Protein AF-A0A4P8TJF7-F1 (afdb_monomer)

Secondary structure (DSSP, 8-state):
----TT--STTS-GGGEE---EEEEEEETTEEEEEEE--GGGS-HHHHTTS-SSEE----HHHHHHHHT-SSPEEEEPTTHHHHHHHHHHHH--TTEEEEEEEEEE-HHHHHHHHHHHHHHHHHHHHHHHHHS-TT-SS--HHHHHHHHHHHHH----------------------PPPP----TTTTTT-S--S--SSSSSHHHHHHHHTT-

Sequence (213 aa):
MKGFSGVEAEELPPYRRIMAPMLMDAVTGPTMVERQPLPYSMLPDFVREEMPEELPIRVGVGELEAWAKSEKPISIAVPGAEIIGHHFDRESGNPFQKIQRIYWSVSPAVIIGILDQVKTALAELIGELIAGTPSSQDTPTADQAAQAVNVAISGSKGARVTVTTQQSGESSSLATQPEDTEPTWWTRGRKIGAAVVGLSTIIGAIAAVVVLL

Mean predicted aligned error: 14.2 Å

pLDDT: mean 73.48, std 23.61, range [26.92, 96.75]

Radius of gyration: 23.01 Å; Cα contacts (8 Å, |Δi|>4): 213; chains: 1; bounding box: 62×47×64 Å

Solvent-accessible surface area (backbone atoms only — not comparable to full-atom values): 13195 Å² total; per-residue (Å²): 104,82,47,52,78,92,58,62,73,87,77,44,42,68,76,34,48,39,87,51,58,37,29,32,28,33,36,48,69,96,43,78,48,69,74,39,80,48,57,75,87,75,49,57,67,84,50,59,77,74,50,70,83,50,49,70,60,39,70,24,54,67,56,42,57,54,47,37,68,38,94,55,63,47,76,43,76,43,86,63,31,67,62,55,27,53,49,52,31,62,72,65,74,39,92,51,42,39,56,75,46,39,26,32,46,37,50,25,67,58,42,45,51,36,52,51,51,53,52,49,25,50,52,48,24,51,50,40,40,57,74,66,33,55,97,92,48,97,65,69,51,72,67,48,50,54,51,20,50,47,39,32,50,72,45,75,85,62,89,65,79,78,75,88,70,93,78,90,81,85,91,83,87,83,89,81,82,88,81,90,81,79,91,55,79,83,48,75,86,62,81,80,75,95,67,97,82,83,91,81,76,63,72,76,59,51,64,60,56,70,76,73,114

Foldseek 3Di:
DFFQPQPDQVQAFPLQWAQFWKFWWKFAAPDTDGRHTDDLVNFDPVCNVPPDNTDGHGGDLVVLVVLLPDPFWDWAADVCQVVRQVVCCVVVVGVRMGTDGITTTHDSVSSVVSNVLLVVLVVQLVVQLVVQADPVHLGDDPVSNVVSNCCSRHPCPDPPPPPDDDDDDDDDDDDDDDDDDDDDPVCPVNPDDPDDDDPPPPVVVVVVVSVVD

Structure (mmCIF, N/CA/C/O backbone):
data_AF-A0A4P8TJF7-F1
#
_entry.id   AF-A0A4P8TJF7-F1
#
loop_
_atom_site.group_PDB
_atom_site.id
_atom_site.type_symbol
_atom_site.label_atom_id
_atom_site.label_alt_id
_atom_site.label_comp_id
_atom_site.label_asym_id
_atom_site.label_entity_id
_atom_site.label_seq_id
_atom_site.pdbx_PDB_ins_code
_atom_site.Cartn_x
_atom_site.Cartn_y
_atom_site.Cartn_z
_atom_site.occupancy
_atom_site.B_iso_or_equiv
_atom_site.auth_seq_id
_atom_site.auth_comp_id
_atom_site.auth_asym_id
_atom_site.auth_atom_id
_atom_site.pdbx_PDB_model_num
ATOM 1 N N . MET A 1 1 ? 0.122 -1.883 17.646 1.00 62.84 1 MET A N 1
ATOM 2 C CA . MET A 1 1 ? -0.598 -3.114 17.235 1.00 62.84 1 MET A CA 1
ATOM 3 C C . MET A 1 1 ? 0.281 -3.955 16.319 1.00 62.84 1 MET A C 1
ATOM 5 O O . MET A 1 1 ? 0.961 -3.379 15.472 1.00 62.84 1 MET A O 1
ATOM 9 N N . LYS A 1 2 ? 0.282 -5.284 16.507 1.00 74.50 2 LYS A N 1
ATOM 10 C CA . LYS A 1 2 ? 1.005 -6.236 15.642 1.00 74.50 2 LYS A CA 1
ATOM 11 C C . LYS A 1 2 ? 0.406 -6.248 14.223 1.00 74.50 2 LYS A C 1
ATOM 13 O O . LYS A 1 2 ? -0.734 -5.831 14.038 1.00 74.50 2 LYS A O 1
ATOM 18 N N . GLY A 1 3 ? 1.203 -6.657 13.236 1.00 78.81 3 GLY A N 1
ATOM 19 C CA . GLY A 1 3 ? 0.748 -6.868 11.856 1.00 78.81 3 GLY A CA 1
ATOM 20 C C . GLY A 1 3 ? 0.020 -8.206 11.661 1.00 78.81 3 GLY A C 1
ATOM 21 O O . GLY A 1 3 ? -0.156 -8.965 12.609 1.00 78.81 3 GLY A O 1
ATOM 22 N N . PHE A 1 4 ? -0.350 -8.500 10.415 1.00 83.12 4 PHE A N 1
ATOM 23 C CA . PHE A 1 4 ? -1.032 -9.723 9.964 1.00 83.12 4 PHE A CA 1
ATOM 24 C C . PHE A 1 4 ? -0.060 -10.711 9.293 1.00 83.12 4 PHE A C 1
ATOM 26 O O . PHE A 1 4 ? -0.334 -11.276 8.230 1.00 83.12 4 PHE A O 1
ATOM 33 N N . SER A 1 5 ? 1.129 -10.878 9.874 1.00 80.12 5 SER A N 1
ATOM 34 C CA . SER A 1 5 ? 2.120 -11.845 9.392 1.00 80.12 5 SER A CA 1
ATOM 35 C C . SER A 1 5 ? 1.578 -13.273 9.510 1.00 80.12 5 SER A C 1
ATOM 37 O O . SER A 1 5 ? 1.145 -13.661 10.591 1.00 80.12 5 SER A O 1
ATOM 39 N N . GLY A 1 6 ? 1.635 -14.051 8.425 1.00 77.50 6 GLY A N 1
ATOM 40 C CA . GLY A 1 6 ? 1.203 -15.457 8.408 1.00 77.50 6 GLY A CA 1
ATOM 41 C C . GLY A 1 6 ? -0.297 -15.686 8.199 1.00 77.50 6 GLY A C 1
ATOM 42 O O . GLY A 1 6 ? -0.705 -16.831 8.071 1.00 77.50 6 GLY A O 1
ATOM 43 N N . VAL A 1 7 ? -1.100 -14.623 8.121 1.00 82.56 7 VAL A N 1
ATOM 44 C CA . VAL A 1 7 ? -2.516 -14.698 7.721 1.00 82.56 7 VAL A CA 1
ATOM 45 C C . VAL A 1 7 ? -2.588 -14.880 6.199 1.00 82.56 7 VAL A C 1
ATOM 47 O O . VAL A 1 7 ? -1.685 -14.428 5.486 1.00 82.56 7 VAL A O 1
ATOM 50 N N . GLU A 1 8 ? -3.627 -15.520 5.670 1.00 83.19 8 GLU A N 1
ATOM 51 C CA . GLU A 1 8 ? -3.862 -15.545 4.219 1.00 83.19 8 GLU A CA 1
ATOM 52 C C . GLU A 1 8 ? -4.374 -14.190 3.708 1.00 83.19 8 GLU A C 1
ATOM 54 O O . GLU A 1 8 ? -4.490 -13.245 4.485 1.00 83.19 8 GLU A O 1
ATOM 59 N N . ALA A 1 9 ? -4.478 -13.971 2.395 1.00 81.06 9 ALA A N 1
ATOM 60 C CA . ALA A 1 9 ? -4.891 -12.655 1.878 1.00 81.06 9 ALA A CA 1
ATOM 61 C C . ALA A 1 9 ? -6.403 -12.447 2.046 1.00 81.06 9 ALA A C 1
ATOM 63 O O . ALA A 1 9 ? -6.843 -11.362 2.412 1.00 81.06 9 ALA A O 1
ATOM 64 N N . GLU A 1 10 ? -7.171 -13.511 1.860 1.00 82.88 10 GLU A N 1
ATOM 65 C CA . GLU A 1 10 ? -8.632 -13.570 1.880 1.00 82.88 10 GLU A CA 1
ATOM 66 C C . GLU A 1 10 ? -9.191 -13.339 3.289 1.00 82.88 10 GLU A C 1
ATOM 68 O O . GLU A 1 10 ? -10.273 -12.780 3.454 1.00 82.88 10 GLU A O 1
ATOM 73 N N . GLU A 1 11 ? -8.420 -13.725 4.305 1.00 84.19 11 GLU A N 1
ATOM 74 C CA . GLU A 1 11 ? -8.735 -13.534 5.724 1.00 84.19 11 GLU A CA 1
ATOM 75 C C . GLU A 1 11 ? -8.377 -12.131 6.235 1.00 84.19 11 GLU A C 1
ATOM 77 O O . GLU A 1 11 ? -8.699 -11.775 7.371 1.00 84.19 11 GLU A O 1
ATOM 82 N N . LEU A 1 12 ? -7.694 -11.312 5.426 1.00 85.75 12 LEU A N 1
ATOM 83 C CA . LEU A 1 12 ? -7.395 -9.946 5.827 1.00 85.75 12 LEU A CA 1
ATOM 84 C C . LEU A 1 12 ? -8.676 -9.103 5.867 1.00 85.75 12 LEU A C 1
ATOM 86 O O . LEU A 1 12 ? -9.507 -9.195 4.953 1.00 85.75 12 LEU A O 1
ATOM 90 N N . PRO A 1 13 ? -8.795 -8.188 6.852 1.00 87.50 13 PRO A N 1
ATOM 91 C CA . PRO A 1 13 ? -9.853 -7.191 6.840 1.00 87.50 13 PRO A CA 1
ATOM 92 C C . PRO A 1 13 ? -9.887 -6.465 5.484 1.00 87.50 13 PRO A C 1
ATOM 94 O O . PRO A 1 13 ? -8.818 -6.174 4.940 1.00 87.50 13 PRO A O 1
ATOM 97 N N . PRO A 1 14 ? -11.065 -6.119 4.933 1.00 87.50 14 PRO A N 1
ATOM 98 C CA . PRO A 1 14 ? -11.158 -5.513 3.602 1.00 87.50 14 PRO A CA 1
ATOM 99 C C . PRO A 1 14 ? -10.284 -4.264 3.433 1.00 87.50 14 PRO A C 1
ATOM 101 O O . PRO A 1 14 ? -9.627 -4.104 2.414 1.00 87.50 14 PRO A O 1
ATOM 104 N N . TYR A 1 15 ? -10.174 -3.427 4.470 1.00 89.31 15 TYR A N 1
ATOM 105 C CA . TYR A 1 15 ? -9.321 -2.233 4.462 1.00 89.31 15 TYR A CA 1
ATOM 106 C C . TYR A 1 15 ? -7.807 -2.531 4.433 1.00 89.31 15 TYR A C 1
ATOM 108 O O . TYR A 1 15 ? -7.003 -1.609 4.347 1.00 89.31 15 TYR A O 1
ATOM 116 N N . ARG A 1 16 ? -7.384 -3.797 4.542 1.00 90.44 16 ARG A N 1
ATOM 117 C CA . ARG A 1 16 ? -5.987 -4.245 4.398 1.00 90.44 16 ARG A CA 1
ATOM 118 C C . ARG A 1 16 ? -5.669 -4.786 3.007 1.00 90.44 16 ARG A C 1
ATOM 120 O O . ARG A 1 16 ? -4.511 -5.121 2.767 1.00 90.44 16 ARG A O 1
ATOM 127 N N . ARG A 1 17 ? -6.644 -4.858 2.105 1.00 91.88 17 ARG A N 1
ATOM 128 C CA . ARG A 1 17 ? -6.443 -5.205 0.698 1.00 91.88 17 ARG A CA 1
ATOM 129 C C . ARG A 1 17 ? -6.693 -3.957 -0.134 1.00 91.88 17 ARG A C 1
ATOM 131 O O . ARG A 1 17 ? -7.779 -3.391 -0.086 1.00 91.88 17 ARG A O 1
ATOM 138 N N . ILE A 1 18 ? -5.664 -3.471 -0.819 1.00 92.19 18 ILE A N 1
ATOM 139 C CA . ILE A 1 18 ? -5.741 -2.196 -1.538 1.00 92.19 18 ILE A CA 1
ATOM 140 C C . ILE A 1 18 ? -5.460 -2.369 -3.022 1.00 92.19 18 ILE A C 1
ATOM 142 O O . ILE A 1 18 ? -4.655 -3.200 -3.429 1.00 92.19 18 ILE A O 1
ATOM 146 N N . MET A 1 19 ? -6.069 -1.509 -3.828 1.00 90.38 19 MET A N 1
ATOM 147 C CA . MET A 1 19 ? -5.687 -1.330 -5.223 1.00 90.38 19 MET A CA 1
ATOM 148 C C . MET A 1 19 ? -4.488 -0.383 -5.279 1.00 90.38 19 MET A C 1
ATOM 150 O O . MET A 1 19 ? -4.556 0.743 -4.780 1.00 90.38 19 MET A O 1
ATOM 154 N N . ALA A 1 20 ? -3.386 -0.828 -5.878 1.00 92.12 20 ALA A N 1
ATOM 155 C CA . ALA A 1 20 ? -2.196 -0.010 -6.078 1.00 92.12 20 ALA A CA 1
ATOM 156 C C . ALA A 1 20 ? -1.659 -0.209 -7.501 1.00 92.12 20 ALA A C 1
ATOM 158 O O . ALA A 1 20 ? -1.589 -1.349 -7.962 1.00 92.12 20 ALA A O 1
ATOM 159 N N . PRO A 1 21 ? -1.258 0.865 -8.206 1.00 93.38 21 PRO A N 1
ATOM 160 C CA . PRO A 1 21 ? -0.654 0.724 -9.521 1.00 93.38 21 PRO A CA 1
ATOM 161 C C . PRO A 1 21 ? 0.670 -0.032 -9.412 1.00 93.38 21 PRO A C 1
ATOM 163 O O . PRO A 1 21 ? 1.505 0.269 -8.553 1.00 93.38 21 PRO A O 1
ATOM 166 N N . MET A 1 22 ? 0.867 -0.988 -10.313 1.00 93.50 22 MET A N 1
ATOM 167 C CA . MET A 1 22 ? 2.154 -1.634 -10.510 1.00 93.50 22 MET A CA 1
ATOM 168 C C . MET A 1 22 ? 2.980 -0.819 -11.500 1.00 93.50 22 MET A C 1
ATOM 170 O O . MET A 1 22 ? 2.478 -0.380 -12.536 1.00 93.50 22 MET A O 1
ATOM 174 N N . LEU A 1 23 ? 4.240 -0.593 -11.150 1.00 95.00 23 LEU A N 1
ATOM 175 C CA . LEU A 1 23 ? 5.203 0.155 -11.936 1.00 95.00 23 LEU A CA 1
ATOM 176 C C . LEU A 1 23 ? 6.443 -0.696 -12.202 1.00 95.00 23 LEU A C 1
ATOM 178 O O . LEU A 1 23 ? 6.770 -1.610 -11.440 1.00 95.00 23 LEU A O 1
ATOM 182 N N . MET A 1 24 ? 7.142 -0.345 -13.273 1.00 94.38 24 MET A N 1
ATOM 183 C CA . MET A 1 24 ? 8.373 -0.978 -13.704 1.00 94.38 24 MET A CA 1
ATOM 184 C C . MET A 1 24 ? 9.445 0.072 -14.002 1.00 94.38 24 MET A C 1
ATOM 186 O O . MET A 1 24 ? 9.165 1.096 -14.631 1.00 94.38 24 MET A O 1
ATOM 190 N N . ASP A 1 25 ? 10.672 -0.211 -13.573 1.00 94.56 25 ASP A N 1
ATOM 191 C CA . ASP A 1 25 ? 11.863 0.554 -13.937 1.00 94.56 25 ASP A CA 1
ATOM 192 C C . ASP A 1 25 ? 12.768 -0.330 -14.805 1.00 94.56 25 ASP A C 1
ATOM 194 O O . ASP A 1 25 ? 12.976 -1.509 -14.498 1.00 94.56 25 ASP A O 1
ATOM 198 N N . ALA A 1 26 ? 13.318 0.230 -15.878 1.00 93.44 26 ALA A N 1
ATOM 199 C CA . ALA A 1 26 ? 14.133 -0.490 -16.845 1.00 93.44 26 ALA A CA 1
ATOM 200 C C . ALA A 1 26 ? 15.312 0.352 -17.334 1.00 93.44 26 ALA A C 1
ATOM 202 O O . ALA A 1 26 ? 15.183 1.542 -17.613 1.00 93.44 26 ALA A O 1
ATOM 203 N N . VAL A 1 27 ? 16.456 -0.295 -17.528 1.00 92.44 27 VAL A N 1
ATOM 204 C CA . VAL A 1 27 ? 17.575 0.274 -18.281 1.00 92.44 27 VAL A CA 1
ATOM 205 C C . VAL A 1 27 ? 17.447 -0.176 -19.726 1.00 92.44 27 VAL A C 1
ATOM 207 O O . VAL A 1 27 ? 17.228 -1.353 -19.980 1.00 92.44 27 VAL A O 1
ATOM 210 N N . THR A 1 28 ? 17.612 0.743 -20.672 1.00 88.62 28 THR A N 1
ATOM 211 C CA . THR A 1 28 ? 17.732 0.440 -22.101 1.00 88.62 28 THR A CA 1
ATOM 212 C C . THR A 1 28 ? 18.965 1.146 -22.657 1.00 88.62 28 THR A C 1
ATOM 214 O O . THR A 1 28 ? 18.955 2.357 -22.903 1.00 88.62 28 THR A O 1
ATOM 217 N N . GLY A 1 29 ? 20.057 0.398 -22.832 1.00 85.94 29 GLY A N 1
ATOM 218 C CA . GLY A 1 29 ? 21.345 0.951 -23.259 1.00 85.94 29 GLY A CA 1
ATOM 219 C C . GLY A 1 29 ? 21.838 2.046 -22.297 1.00 85.94 29 GLY A C 1
ATOM 220 O O . GLY A 1 29 ? 22.000 1.764 -21.112 1.00 85.94 29 GLY A O 1
ATOM 221 N N . PRO A 1 30 ? 22.079 3.290 -22.761 1.00 87.88 30 PRO A N 1
ATOM 222 C CA . PRO A 1 30 ? 22.511 4.389 -21.895 1.00 87.88 30 PRO A CA 1
ATOM 223 C C . PRO A 1 30 ? 21.359 5.081 -21.145 1.00 87.88 30 PRO A C 1
ATOM 225 O O . PRO A 1 30 ? 21.612 5.999 -20.368 1.00 87.88 30 PRO A O 1
ATOM 228 N N . THR A 1 31 ? 20.102 4.704 -21.399 1.00 89.31 31 THR A N 1
ATOM 229 C CA . THR A 1 31 ? 18.925 5.377 -20.828 1.00 89.31 31 THR A CA 1
ATOM 230 C C . THR A 1 31 ? 18.305 4.565 -19.698 1.00 89.31 31 THR A C 1
ATOM 232 O O . THR A 1 31 ? 18.228 3.341 -19.779 1.00 89.31 31 THR A O 1
ATOM 235 N N . MET A 1 32 ? 17.847 5.252 -18.651 1.00 90.44 32 MET A N 1
ATOM 236 C CA . MET A 1 32 ? 16.992 4.683 -17.610 1.00 90.44 32 MET A CA 1
ATOM 237 C C . MET A 1 32 ? 15.572 5.194 -17.826 1.00 90.44 32 MET A C 1
ATOM 239 O O . MET A 1 32 ? 15.360 6.394 -18.012 1.00 90.44 32 MET A O 1
ATOM 243 N N . VAL A 1 33 ? 14.614 4.282 -17.781 1.00 90.88 33 VAL A N 1
ATOM 244 C CA . VAL A 1 33 ? 13.190 4.581 -17.814 1.00 90.88 33 VAL A CA 1
ATOM 245 C C . VAL A 1 33 ? 12.605 4.141 -16.482 1.00 90.88 33 VAL A C 1
ATOM 247 O O . VAL A 1 33 ? 12.688 2.973 -16.119 1.00 90.88 33 VAL A O 1
ATOM 250 N N . GLU A 1 34 ? 12.026 5.078 -15.744 1.00 93.44 34 GLU A N 1
ATOM 251 C CA . GLU A 1 34 ? 11.481 4.826 -14.411 1.00 93.44 34 GLU A CA 1
ATOM 252 C C . GLU A 1 34 ? 9.963 4.983 -14.411 1.00 93.44 34 GLU A C 1
ATOM 254 O O . GLU A 1 34 ? 9.397 5.756 -15.191 1.00 93.44 34 GLU A O 1
ATOM 259 N N . ARG A 1 35 ? 9.312 4.299 -13.468 1.00 93.44 35 ARG A N 1
ATOM 260 C CA . ARG A 1 35 ? 7.892 4.457 -13.139 1.00 93.44 35 ARG A CA 1
ATOM 261 C C . ARG A 1 35 ? 6.969 4.196 -14.330 1.00 93.44 35 ARG A C 1
ATOM 263 O O . ARG A 1 35 ? 5.895 4.798 -14.415 1.00 93.44 35 ARG A O 1
ATOM 270 N N . GLN A 1 36 ? 7.362 3.312 -15.245 1.00 93.94 36 GLN A N 1
ATOM 271 C CA . GLN A 1 36 ? 6.486 2.913 -16.339 1.00 93.94 36 GLN A CA 1
ATOM 272 C C . GLN A 1 36 ? 5.300 2.135 -15.768 1.00 93.94 36 GLN A C 1
ATOM 274 O O . GLN A 1 36 ? 5.517 1.220 -14.973 1.00 93.94 36 GLN A O 1
ATOM 279 N N . PRO A 1 37 ? 4.054 2.475 -16.130 1.00 92.81 37 PRO A N 1
ATOM 280 C CA . PRO A 1 37 ? 2.903 1.707 -15.686 1.00 92.81 37 PRO A CA 1
ATOM 281 C C . PRO A 1 37 ? 2.979 0.290 -16.254 1.00 92.81 37 PRO A C 1
ATOM 283 O O . PRO A 1 37 ? 3.205 0.114 -17.449 1.00 92.81 37 PRO A O 1
ATOM 286 N N . LEU A 1 38 ? 2.751 -0.701 -15.395 1.00 91.44 38 LEU A N 1
ATOM 287 C CA . LEU A 1 38 ? 2.655 -2.107 -15.765 1.00 91.44 38 LEU A CA 1
ATOM 288 C C . LEU A 1 38 ? 1.229 -2.596 -15.470 1.00 91.44 38 LEU A C 1
ATOM 290 O O . LEU A 1 38 ? 0.934 -2.998 -14.344 1.00 91.44 38 LEU A O 1
ATOM 294 N N . PRO A 1 39 ? 0.299 -2.506 -16.438 1.00 88.44 39 PRO A N 1
ATOM 295 C CA . PRO A 1 39 ? -1.068 -2.971 -16.249 1.00 88.44 39 PRO A CA 1
ATOM 296 C C . PRO A 1 39 ? -1.114 -4.478 -16.007 1.00 88.44 39 PRO A C 1
ATOM 298 O O . PRO A 1 39 ? -0.346 -5.230 -16.605 1.00 88.44 39 PRO A O 1
ATOM 301 N N . TYR A 1 40 ? -2.089 -4.932 -15.219 1.00 86.62 40 TYR A N 1
ATOM 302 C CA . TYR A 1 40 ? -2.277 -6.357 -14.939 1.00 86.62 40 TYR A CA 1
ATOM 303 C C . TYR A 1 40 ? -2.445 -7.195 -16.217 1.00 86.62 40 TYR A C 1
ATOM 305 O O . TYR A 1 40 ? -1.944 -8.307 -16.305 1.00 86.62 40 TYR A O 1
ATOM 313 N N . SER A 1 41 ? -3.084 -6.638 -17.250 1.00 87.69 41 SER A N 1
ATOM 314 C CA . SER A 1 41 ? -3.270 -7.284 -18.556 1.00 87.69 41 SER A CA 1
ATOM 315 C C . SER A 1 41 ? -1.979 -7.514 -19.344 1.00 87.69 41 SER A C 1
ATOM 317 O O . SER A 1 41 ? -1.996 -8.274 -20.304 1.00 87.69 41 SER A O 1
ATOM 319 N N . MET A 1 42 ? -0.896 -6.818 -18.993 1.00 88.25 42 MET A N 1
ATOM 320 C CA . MET A 1 42 ? 0.416 -6.961 -19.627 1.00 88.25 42 MET A CA 1
ATOM 321 C C . MET A 1 42 ? 1.258 -8.044 -18.951 1.00 88.25 42 MET A C 1
ATOM 323 O O . MET A 1 42 ? 2.308 -8.418 -19.465 1.00 88.25 42 MET A O 1
ATOM 327 N N . LEU A 1 43 ? 0.822 -8.531 -17.788 1.00 88.56 43 LEU A N 1
ATOM 328 C CA . LEU A 1 43 ? 1.528 -9.584 -17.086 1.00 88.56 43 LEU A CA 1
ATOM 329 C C . LEU A 1 43 ? 1.367 -10.920 -17.817 1.00 88.56 43 LEU A C 1
ATOM 331 O O . LEU A 1 43 ? 0.289 -11.200 -18.351 1.00 88.56 43 LEU A O 1
ATOM 335 N N . P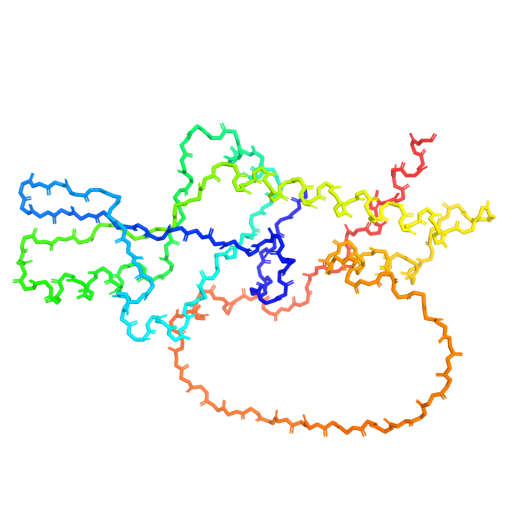RO A 1 44 ? 2.403 -11.769 -17.786 1.00 87.00 44 PRO A N 1
ATOM 336 C CA . PRO A 1 44 ? 2.315 -13.114 -18.335 1.00 87.00 44 PRO A CA 1
ATOM 337 C C . PRO A 1 44 ? 1.194 -13.931 -17.682 1.00 87.00 44 PRO A C 1
ATOM 339 O O . PRO A 1 44 ? 0.939 -13.788 -16.485 1.00 87.00 44 PRO A O 1
ATOM 342 N N . ASP A 1 45 ? 0.570 -14.837 -18.438 1.00 86.88 45 ASP A N 1
ATOM 343 C CA . ASP A 1 45 ? -0.578 -15.643 -17.982 1.00 86.88 45 ASP A CA 1
ATOM 344 C C . ASP A 1 45 ? -0.301 -16.386 -16.669 1.00 86.88 45 ASP A C 1
ATOM 346 O O . ASP A 1 45 ? -1.076 -16.277 -15.723 1.00 86.88 45 ASP A O 1
ATOM 350 N N . PHE A 1 46 ? 0.878 -17.006 -16.558 1.00 83.19 46 PHE A N 1
ATOM 351 C CA . PHE A 1 46 ? 1.305 -17.731 -15.355 1.00 83.19 46 PHE A CA 1
ATOM 352 C C . PHE A 1 46 ? 1.414 -16.852 -14.096 1.00 83.19 46 PHE A C 1
ATOM 354 O O . PHE A 1 46 ? 1.430 -17.359 -12.980 1.00 83.19 46 PHE A O 1
ATOM 361 N N . VAL A 1 47 ? 1.538 -15.531 -14.257 1.00 86.88 47 VAL A N 1
ATOM 362 C CA . VAL A 1 47 ? 1.538 -14.567 -13.147 1.00 86.88 47 VAL A CA 1
ATOM 363 C C . VAL A 1 47 ? 0.109 -14.156 -12.829 1.00 86.88 47 VAL A C 1
ATOM 365 O O . VAL A 1 47 ? -0.243 -14.026 -11.661 1.00 86.88 47 VAL A O 1
ATOM 368 N N . ARG A 1 48 ? -0.717 -13.955 -13.862 1.00 83.88 48 ARG A N 1
ATOM 369 C CA . ARG A 1 48 ? -2.103 -13.499 -13.711 1.00 83.88 48 ARG A CA 1
ATOM 370 C C . ARG A 1 48 ? -2.996 -14.509 -12.997 1.00 83.88 48 ARG A C 1
ATOM 372 O O . ARG A 1 48 ? -3.996 -14.104 -12.412 1.00 83.88 48 ARG A O 1
ATOM 379 N N . GLU A 1 49 ? -2.661 -15.790 -13.064 1.00 81.69 49 GLU A N 1
ATOM 380 C CA . GLU A 1 49 ? -3.415 -16.857 -12.400 1.00 81.69 49 GLU A CA 1
ATOM 381 C C . GLU A 1 49 ? -3.141 -16.931 -10.891 1.00 81.69 49 GLU A C 1
ATOM 383 O O . GLU A 1 49 ? -4.036 -17.279 -10.125 1.00 81.69 49 GLU A O 1
ATOM 388 N N . GLU A 1 50 ? -1.934 -16.566 -10.447 1.00 79.25 50 GLU A N 1
ATOM 389 C CA . GLU A 1 50 ? -1.523 -16.722 -9.044 1.00 79.25 50 GLU A CA 1
ATOM 390 C C . GLU A 1 50 ? -1.381 -15.406 -8.274 1.00 79.25 50 GLU A C 1
ATOM 392 O O . GLU A 1 50 ? -1.336 -15.406 -7.041 1.00 79.25 50 GLU A O 1
ATOM 397 N N . MET A 1 51 ? -1.286 -14.272 -8.968 1.00 80.50 51 MET A N 1
ATOM 398 C CA . MET A 1 51 ? -1.102 -12.984 -8.318 1.00 80.50 51 MET A CA 1
ATOM 399 C C . MET A 1 51 ? -2.454 -12.344 -7.985 1.00 80.50 51 MET A C 1
ATOM 401 O O . MET A 1 51 ? -3.294 -12.189 -8.864 1.00 80.50 51 MET A O 1
ATOM 405 N N . PRO A 1 52 ? -2.689 -11.905 -6.741 1.00 75.88 52 PRO A N 1
ATOM 406 C CA . PRO A 1 52 ? -3.898 -11.157 -6.436 1.00 75.88 52 PRO A CA 1
ATOM 407 C C . PRO A 1 52 ? -3.855 -9.778 -7.112 1.00 75.88 52 PRO A C 1
ATOM 409 O O . PRO A 1 52 ? -2.817 -9.111 -7.134 1.00 75.88 52 PRO A O 1
ATOM 412 N N . GLU A 1 53 ? -4.998 -9.330 -7.636 1.00 79.31 53 GLU A N 1
ATOM 413 C CA . GLU A 1 53 ? -5.147 -7.973 -8.183 1.00 79.31 53 GLU A CA 1
ATOM 414 C C . GLU A 1 53 ? -4.995 -6.915 -7.075 1.00 79.31 53 GLU A C 1
ATOM 416 O O . GLU A 1 53 ? -4.426 -5.842 -7.280 1.00 79.31 53 GLU A O 1
ATOM 421 N N . GLU A 1 54 ? -5.457 -7.246 -5.867 1.00 87.44 54 GLU A N 1
ATOM 422 C CA . GLU A 1 54 ? -5.311 -6.429 -4.666 1.00 87.44 54 GLU A CA 1
ATOM 423 C C . GLU A 1 54 ? -4.003 -6.724 -3.926 1.00 87.44 54 GLU A C 1
ATOM 425 O O . GLU A 1 54 ? -3.622 -7.872 -3.701 1.00 87.44 54 GLU A O 1
ATOM 430 N N . LEU A 1 55 ? -3.348 -5.666 -3.453 1.00 91.19 55 LEU A N 1
ATOM 431 C CA . LEU A 1 55 ? -2.146 -5.744 -2.637 1.00 91.19 55 LEU A CA 1
ATOM 432 C C . LEU A 1 55 ? -2.505 -5.964 -1.154 1.00 91.19 55 LEU A C 1
ATOM 434 O O . LEU A 1 55 ? -3.085 -5.066 -0.530 1.00 91.19 55 LEU A O 1
ATOM 438 N N . PRO A 1 56 ? -2.126 -7.106 -0.546 1.00 91.31 56 PRO A N 1
ATOM 439 C CA . PRO A 1 56 ? -2.316 -7.334 0.883 1.00 91.31 56 PRO A CA 1
ATOM 440 C C . PRO A 1 56 ? -1.296 -6.558 1.737 1.00 91.31 56 PRO A C 1
ATOM 442 O O . PRO A 1 56 ? -0.086 -6.768 1.648 1.00 91.31 56 PRO A O 1
ATOM 445 N N . ILE A 1 57 ? -1.781 -5.714 2.651 1.00 92.12 57 ILE A N 1
ATOM 446 C CA . ILE A 1 57 ? -0.972 -4.908 3.576 1.00 92.12 57 ILE A CA 1
ATOM 447 C C . ILE A 1 57 ? -0.926 -5.554 4.966 1.00 92.12 5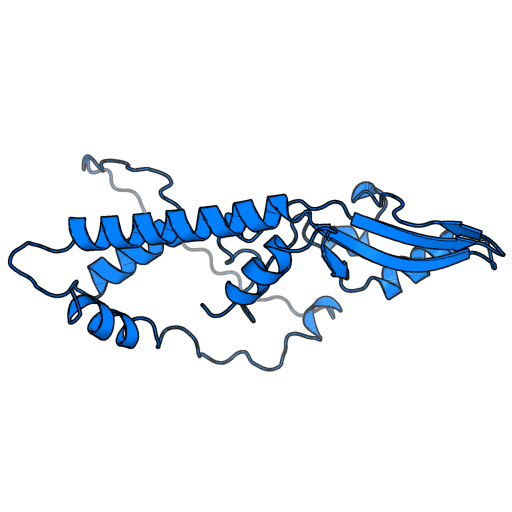7 ILE A C 1
ATOM 449 O O . ILE A 1 57 ? -1.801 -5.363 5.817 1.00 92.12 57 ILE A O 1
ATOM 453 N N . ARG A 1 58 ? 0.152 -6.302 5.223 1.00 91.12 58 ARG A N 1
ATOM 454 C CA . ARG A 1 58 ? 0.322 -7.111 6.447 1.00 91.12 58 ARG A CA 1
ATOM 455 C C . ARG A 1 58 ? 1.098 -6.426 7.568 1.00 91.12 58 ARG A C 1
ATOM 457 O O . ARG A 1 58 ? 1.174 -6.967 8.668 1.00 91.12 58 ARG A O 1
ATOM 464 N N . VAL A 1 59 ? 1.669 -5.255 7.318 1.00 91.19 59 VAL A N 1
ATOM 465 C CA . VAL A 1 59 ? 2.520 -4.561 8.293 1.00 91.19 59 VAL A CA 1
ATOM 466 C C . VAL A 1 59 ? 1.738 -4.073 9.519 1.00 91.19 59 VAL A C 1
ATOM 468 O O . VAL A 1 59 ? 0.510 -3.921 9.495 1.00 91.19 59 VAL A O 1
ATOM 471 N N . GLY A 1 60 ? 2.448 -3.868 10.628 1.00 91.25 60 GLY A N 1
ATOM 472 C CA . GLY A 1 60 ? 1.863 -3.366 11.873 1.00 91.25 60 GLY A CA 1
ATOM 473 C C . GLY A 1 60 ? 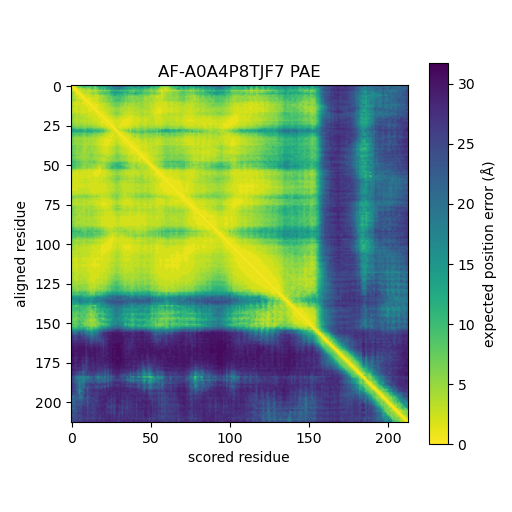1.445 -1.896 11.778 1.00 91.25 60 GLY A C 1
ATOM 474 O O . GLY A 1 60 ? 1.906 -1.160 10.912 1.00 91.25 60 GLY A O 1
ATOM 475 N N . VAL A 1 61 ? 0.595 -1.444 12.707 1.00 92.19 61 VAL A N 1
ATOM 476 C CA . VAL A 1 61 ? 0.086 -0.054 12.705 1.00 92.19 61 VAL A CA 1
ATOM 477 C C . VAL A 1 61 ? 1.212 0.977 12.817 1.00 92.19 61 VAL A C 1
ATOM 479 O O . VAL A 1 61 ? 1.174 1.972 12.111 1.00 92.19 61 VAL A O 1
ATOM 482 N N . GLY A 1 62 ? 2.252 0.719 13.616 1.00 93.00 62 GLY A N 1
ATOM 483 C CA . GLY A 1 62 ? 3.380 1.656 13.730 1.00 93.00 62 GLY A CA 1
ATOM 484 C C . GLY A 1 62 ? 4.162 1.831 12.420 1.00 93.00 62 GLY A C 1
ATOM 485 O O . GLY A 1 62 ? 4.649 2.918 12.129 1.00 93.00 62 GLY A O 1
ATOM 486 N N . GLU A 1 63 ? 4.241 0.786 11.593 1.00 94.19 63 GLU A N 1
ATOM 487 C CA . GLU A 1 63 ? 4.861 0.879 10.267 1.00 94.19 63 GLU A CA 1
ATOM 488 C C . GLU A 1 63 ? 3.952 1.617 9.278 1.00 94.19 63 GLU A C 1
ATOM 490 O O . GLU A 1 63 ? 4.431 2.463 8.528 1.00 94.19 63 GLU A O 1
ATOM 495 N N . LEU A 1 64 ? 2.633 1.398 9.346 1.00 94.56 64 LEU A N 1
ATOM 496 C CA . LEU A 1 64 ? 1.665 2.198 8.588 1.00 94.56 64 LEU A CA 1
ATOM 497 C C . LEU A 1 64 ? 1.743 3.684 8.953 1.00 94.56 64 LEU A C 1
ATOM 499 O O . LEU A 1 64 ? 1.714 4.530 8.068 1.00 94.56 64 LEU A O 1
ATOM 503 N N . GLU A 1 65 ? 1.886 4.023 10.234 1.00 95.50 65 GLU A N 1
ATOM 504 C CA . GLU A 1 65 ? 2.080 5.409 10.676 1.00 95.50 65 GLU A CA 1
ATOM 505 C C . GLU A 1 65 ? 3.376 6.014 10.128 1.00 95.50 65 GLU A C 1
ATOM 507 O O . GLU A 1 65 ? 3.404 7.193 9.776 1.00 95.50 65 GLU A O 1
ATOM 512 N N . ALA A 1 66 ? 4.447 5.222 10.029 1.00 95.94 66 ALA A N 1
ATOM 513 C CA . ALA A 1 66 ? 5.693 5.663 9.411 1.00 95.94 66 ALA A CA 1
ATOM 514 C C . ALA A 1 66 ? 5.520 5.891 7.899 1.00 95.94 66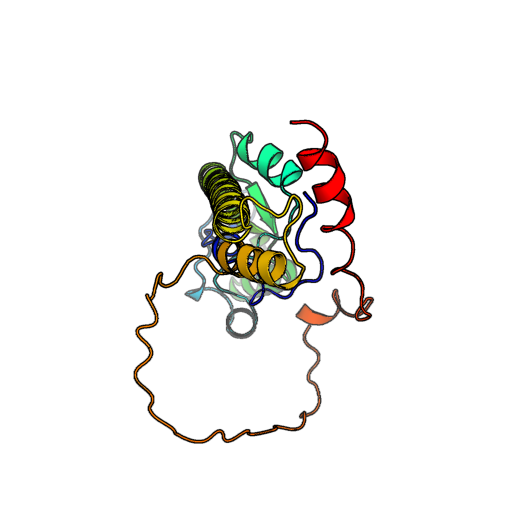 ALA A C 1
ATOM 516 O O . ALA A 1 66 ? 5.947 6.920 7.380 1.00 95.94 66 ALA A O 1
ATOM 517 N N . TRP A 1 67 ? 4.843 4.977 7.201 1.00 96.50 67 TRP A N 1
ATOM 518 C CA . TRP A 1 67 ? 4.539 5.101 5.773 1.00 96.50 67 TRP A CA 1
ATOM 519 C C . TRP A 1 67 ? 3.616 6.285 5.472 1.00 96.50 67 TRP A C 1
ATOM 521 O O . TRP A 1 67 ? 3.839 6.999 4.499 1.00 96.50 67 TRP A O 1
ATOM 531 N N . ALA A 1 68 ? 2.626 6.545 6.324 1.00 95.75 68 ALA A N 1
ATOM 532 C CA . ALA A 1 68 ? 1.713 7.680 6.193 1.00 95.75 68 ALA A CA 1
ATOM 533 C C . ALA A 1 68 ? 2.427 9.039 6.281 1.00 95.75 68 ALA A C 1
ATOM 535 O O . ALA A 1 68 ? 1.960 10.015 5.703 1.00 95.75 68 ALA A O 1
ATOM 536 N N . LYS A 1 69 ? 3.561 9.105 6.990 1.00 96.75 69 LYS A N 1
ATOM 537 C CA . LYS A 1 69 ? 4.399 10.310 7.101 1.00 96.75 69 LYS A CA 1
ATOM 538 C C . LYS A 1 69 ? 5.366 10.484 5.928 1.00 96.75 69 LYS A C 1
ATOM 540 O O . LYS A 1 69 ? 6.051 11.501 5.865 1.00 96.75 69 LYS A O 1
ATOM 545 N N . SER A 1 70 ? 5.462 9.505 5.030 1.00 95.12 70 SER A N 1
ATOM 546 C CA . SER A 1 70 ? 6.312 9.610 3.846 1.00 95.12 70 SER A CA 1
ATOM 547 C C . SER A 1 70 ? 5.772 10.672 2.889 1.00 95.12 70 SER A C 1
ATOM 549 O O . SER A 1 70 ? 4.588 10.679 2.567 1.00 95.12 70 SER A O 1
ATOM 551 N N . GLU A 1 71 ? 6.649 11.526 2.364 1.00 93.44 71 GLU A N 1
ATOM 552 C CA . GLU A 1 71 ? 6.306 12.465 1.284 1.00 93.44 71 GLU A CA 1
ATOM 553 C C . GLU A 1 71 ? 6.237 11.775 -0.088 1.00 93.44 71 GLU A C 1
ATOM 555 O O . GLU A 1 71 ? 5.624 12.279 -1.028 1.00 93.44 71 GLU A O 1
ATOM 560 N N . LYS A 1 72 ? 6.883 10.609 -0.218 1.00 94.19 72 LYS A N 1
ATOM 561 C CA . LYS A 1 72 ? 6.974 9.846 -1.467 1.00 94.19 72 LYS A CA 1
ATOM 562 C C . LYS A 1 72 ? 6.115 8.581 -1.407 1.00 94.19 72 LYS A C 1
ATOM 564 O O . LYS A 1 72 ? 5.949 8.014 -0.323 1.00 94.19 72 LYS A O 1
ATOM 569 N N . PRO A 1 73 ? 5.626 8.086 -2.559 1.00 95.12 73 PRO A N 1
ATOM 570 C CA . PRO A 1 73 ? 4.967 6.790 -2.628 1.00 95.12 73 PRO A CA 1
ATOM 571 C C . PRO A 1 73 ? 5.850 5.661 -2.094 1.00 95.12 73 PRO A C 1
ATOM 573 O O . PRO A 1 73 ? 7.045 5.588 -2.392 1.00 95.12 73 PRO A O 1
ATOM 576 N N . ILE A 1 74 ? 5.235 4.756 -1.343 1.00 96.00 74 ILE A N 1
ATOM 577 C CA . ILE A 1 74 ? 5.875 3.563 -0.809 1.00 96.00 74 ILE A CA 1
ATOM 578 C C . ILE A 1 74 ? 5.977 2.554 -1.950 1.00 96.00 74 ILE A C 1
ATOM 580 O O . ILE A 1 74 ? 4.984 2.246 -2.608 1.00 96.00 74 ILE A O 1
ATOM 584 N N . SER A 1 75 ? 7.187 2.063 -2.206 1.00 95.25 75 SER A N 1
ATOM 585 C CA . SER A 1 75 ? 7.433 1.045 -3.229 1.00 95.25 75 SER A CA 1
ATOM 586 C C . SER A 1 75 ? 7.473 -0.328 -2.573 1.00 95.25 75 SER A C 1
ATOM 588 O O . SER A 1 75 ? 8.356 -0.589 -1.758 1.00 95.25 75 SER A O 1
ATOM 590 N N . ILE A 1 76 ? 6.529 -1.194 -2.927 1.00 93.19 76 ILE A N 1
ATOM 591 C CA . ILE A 1 76 ? 6.428 -2.555 -2.397 1.00 93.19 76 ILE A CA 1
ATOM 592 C C . ILE A 1 76 ? 6.771 -3.521 -3.524 1.00 93.19 76 ILE A C 1
ATOM 594 O O . ILE A 1 76 ? 6.135 -3.496 -4.572 1.00 93.19 76 ILE A O 1
ATOM 598 N N . ALA A 1 77 ? 7.800 -4.343 -3.329 1.00 89.31 77 ALA A N 1
ATOM 599 C CA . ALA A 1 77 ? 8.249 -5.284 -4.348 1.00 89.31 77 ALA A CA 1
ATOM 600 C C . ALA A 1 77 ? 7.152 -6.301 -4.691 1.00 89.31 77 ALA A C 1
ATOM 602 O O . ALA A 1 77 ? 6.492 -6.832 -3.795 1.00 89.31 77 ALA A O 1
ATOM 603 N N . VAL A 1 78 ? 7.001 -6.591 -5.983 1.00 89.00 78 VAL A N 1
ATOM 604 C CA . VAL A 1 78 ? 6.138 -7.679 -6.450 1.00 89.00 78 VAL A CA 1
ATOM 605 C C . VAL A 1 78 ? 6.866 -9.004 -6.231 1.00 89.00 78 VAL A C 1
ATOM 607 O O . VAL A 1 78 ? 8.023 -9.135 -6.643 1.00 89.00 78 VAL A O 1
ATOM 610 N N . PRO A 1 79 ? 6.261 -10.010 -5.579 1.00 84.81 79 PRO A N 1
ATOM 611 C CA . PRO A 1 79 ? 6.915 -11.299 -5.459 1.00 84.81 79 PRO A CA 1
ATOM 612 C C . PRO A 1 79 ? 7.089 -11.911 -6.847 1.00 84.81 79 PRO A C 1
ATOM 614 O O . PRO A 1 79 ? 6.205 -11.829 -7.693 1.00 84.81 79 PRO A O 1
ATOM 617 N N . GLY A 1 80 ? 8.263 -12.483 -7.101 1.00 85.62 80 GLY A N 1
ATOM 618 C CA . GLY A 1 80 ? 8.604 -12.980 -8.434 1.00 85.62 80 GLY A CA 1
ATOM 619 C C . GLY A 1 80 ? 8.940 -11.885 -9.448 1.00 85.62 80 GLY A C 1
ATOM 620 O O . GLY A 1 80 ? 9.102 -12.216 -10.618 1.00 85.62 80 GLY A O 1
ATOM 621 N N . ALA A 1 81 ? 9.110 -10.621 -9.029 1.00 89.06 81 ALA A N 1
ATOM 622 C CA . ALA A 1 81 ? 9.512 -9.510 -9.902 1.00 89.06 81 ALA A CA 1
ATOM 623 C C . ALA A 1 81 ? 10.696 -9.851 -10.822 1.00 89.06 81 ALA A C 1
ATOM 625 O O . ALA A 1 81 ? 10.689 -9.448 -11.977 1.00 89.06 81 ALA A O 1
ATOM 626 N N . GLU A 1 82 ? 11.666 -10.637 -10.351 1.00 89.31 82 GLU A N 1
ATOM 627 C CA . GLU A 1 82 ? 12.806 -11.096 -11.160 1.00 89.31 82 GLU A CA 1
ATOM 628 C C . GLU A 1 82 ? 12.387 -12.022 -12.311 1.00 89.31 82 GLU A C 1
ATOM 630 O O . GLU A 1 82 ? 12.845 -11.875 -13.441 1.00 89.31 82 GLU A O 1
ATOM 635 N N . ILE A 1 83 ? 11.476 -12.966 -12.052 1.00 89.31 83 ILE A N 1
ATOM 636 C CA . ILE A 1 83 ? 10.963 -13.898 -13.069 1.00 89.31 83 ILE A CA 1
ATOM 637 C C . ILE A 1 83 ? 10.166 -13.119 -14.118 1.00 89.31 83 ILE A C 1
ATOM 639 O O . ILE A 1 83 ? 10.338 -13.329 -15.319 1.00 89.31 83 ILE A O 1
ATOM 643 N N . ILE A 1 84 ? 9.327 -12.188 -13.658 1.00 91.00 84 ILE A N 1
ATOM 644 C CA . ILE A 1 84 ? 8.532 -11.306 -14.514 1.00 91.00 84 ILE A CA 1
ATOM 645 C C . ILE A 1 84 ? 9.459 -10.404 -15.347 1.00 91.00 84 ILE A C 1
ATOM 647 O O . ILE A 1 84 ? 9.290 -10.287 -16.559 1.00 91.00 84 ILE A O 1
ATOM 651 N N . GLY A 1 85 ? 10.482 -9.817 -14.724 1.00 91.75 85 GLY A N 1
ATOM 652 C CA . GLY A 1 85 ? 11.475 -8.976 -15.388 1.00 91.75 85 GLY A CA 1
ATOM 653 C C . GLY A 1 85 ? 12.254 -9.734 -16.461 1.00 91.75 85 GLY A C 1
ATOM 654 O O . GLY A 1 85 ? 12.344 -9.272 -17.596 1.00 91.75 85 GLY A O 1
ATOM 655 N N . HIS A 1 86 ? 12.728 -10.945 -16.157 1.00 91.19 86 HIS A N 1
ATOM 656 C CA . HIS A 1 86 ? 13.388 -11.813 -17.134 1.00 91.19 86 HIS A CA 1
ATOM 657 C C . HIS A 1 86 ? 12.484 -12.206 -18.302 1.00 91.19 86 HIS A C 1
ATOM 659 O O . HIS A 1 86 ? 12.962 -12.329 -19.433 1.00 91.19 86 HIS A O 1
ATOM 665 N N . HIS A 1 87 ? 11.190 -12.406 -18.046 1.00 90.81 87 HIS A N 1
ATOM 666 C CA . HIS A 1 87 ? 10.225 -12.656 -19.105 1.00 90.81 87 HIS A CA 1
ATOM 667 C C . HIS A 1 87 ? 10.149 -11.459 -20.064 1.00 90.81 87 HIS A C 1
ATOM 669 O O . HIS A 1 87 ? 10.366 -11.643 -21.262 1.00 90.81 87 HIS A O 1
ATOM 675 N N . PHE A 1 88 ? 9.954 -10.242 -19.545 1.00 90.25 88 PHE A N 1
ATOM 676 C CA . PHE A 1 88 ? 9.911 -9.026 -20.364 1.00 90.25 88 PHE A CA 1
ATOM 677 C C . PHE A 1 88 ? 11.224 -8.744 -21.098 1.00 90.25 88 PHE A C 1
ATOM 679 O O . PHE A 1 88 ? 11.204 -8.384 -22.274 1.00 90.25 88 PHE A O 1
ATOM 686 N N . ASP A 1 89 ? 12.369 -8.946 -20.446 1.00 91.44 89 ASP A N 1
ATOM 687 C CA . ASP A 1 89 ? 13.678 -8.807 -21.087 1.00 91.44 89 ASP A CA 1
ATOM 688 C C . ASP A 1 89 ? 13.802 -9.727 -22.304 1.00 91.44 89 ASP A C 1
ATOM 690 O O . ASP A 1 89 ? 14.246 -9.296 -23.370 1.00 91.44 89 ASP A O 1
ATOM 694 N N . ARG A 1 90 ? 13.386 -10.991 -22.161 1.00 90.06 90 ARG A N 1
ATOM 695 C CA . ARG A 1 90 ? 13.446 -11.985 -23.236 1.00 90.06 90 ARG A CA 1
ATOM 696 C C . ARG A 1 90 ? 12.470 -11.663 -24.366 1.00 90.06 90 ARG A C 1
ATOM 698 O O . ARG A 1 90 ? 12.848 -11.800 -25.527 1.00 90.06 90 ARG A O 1
ATOM 705 N N . GLU A 1 91 ? 11.249 -11.240 -24.043 1.00 89.19 91 GLU A N 1
ATOM 706 C CA . GLU A 1 91 ? 10.241 -10.872 -25.045 1.00 89.19 91 GLU A CA 1
ATOM 707 C C . GLU A 1 91 ? 10.597 -9.600 -25.814 1.00 89.19 91 GLU A C 1
ATOM 709 O O . GLU A 1 91 ? 10.286 -9.497 -26.999 1.00 89.19 91 GLU A O 1
ATOM 714 N N . SER A 1 92 ? 11.302 -8.655 -25.184 1.00 87.44 92 SER A N 1
ATOM 715 C CA . SER A 1 92 ? 11.697 -7.403 -25.840 1.00 87.44 92 SER A CA 1
ATOM 716 C C . SER A 1 92 ? 12.605 -7.610 -27.059 1.00 87.44 92 SER A C 1
ATOM 718 O O . SER A 1 92 ? 12.678 -6.743 -27.929 1.00 87.44 92 SER A O 1
ATOM 720 N N . GLY A 1 93 ? 13.353 -8.722 -27.105 1.00 85.69 93 GLY A N 1
ATOM 721 C CA . GLY A 1 93 ? 14.379 -8.986 -28.118 1.00 85.69 93 GLY A CA 1
ATOM 722 C C . GLY A 1 93 ? 15.570 -8.015 -28.083 1.00 85.69 93 GLY A C 1
ATOM 723 O O . GLY A 1 93 ? 16.478 -8.134 -28.906 1.00 85.69 93 GLY A O 1
ATOM 724 N N . ASN A 1 94 ? 15.595 -7.065 -27.142 1.00 87.88 94 ASN A N 1
ATOM 725 C CA . ASN A 1 94 ? 16.629 -6.050 -27.025 1.00 87.88 94 ASN A CA 1
ATOM 726 C C . ASN A 1 94 ? 17.690 -6.486 -25.998 1.00 87.88 94 ASN A C 1
ATOM 728 O O . ASN A 1 94 ? 17.420 -6.466 -24.797 1.00 87.88 94 ASN A O 1
ATOM 732 N N . PRO A 1 95 ? 18.925 -6.819 -26.419 1.00 86.31 95 PRO A N 1
ATOM 733 C CA . PRO A 1 95 ? 19.965 -7.283 -25.497 1.00 86.31 95 PRO A CA 1
ATOM 734 C C . PRO A 1 95 ? 20.431 -6.204 -24.508 1.00 86.31 95 PRO A C 1
ATOM 736 O O . PRO A 1 95 ? 21.059 -6.528 -23.501 1.00 86.31 95 PRO A O 1
ATOM 739 N N . PHE A 1 96 ? 20.133 -4.931 -24.783 1.00 88.56 96 PHE A N 1
ATOM 740 C CA . PHE A 1 96 ? 20.479 -3.798 -23.929 1.00 88.56 96 PHE A CA 1
ATOM 741 C C . PHE A 1 96 ? 19.348 -3.387 -22.983 1.00 88.56 96 PHE A C 1
ATOM 743 O O . PHE A 1 96 ? 19.539 -2.445 -22.213 1.00 88.56 96 PHE A O 1
ATOM 750 N N . GLN A 1 97 ? 18.187 -4.046 -23.056 1.00 90.56 97 GLN A N 1
ATOM 751 C CA . GLN A 1 97 ? 17.092 -3.834 -22.120 1.00 90.56 97 GLN A CA 1
ATOM 752 C C . GLN A 1 97 ? 17.253 -4.752 -20.906 1.00 90.56 97 GLN A C 1
ATOM 754 O O . GLN A 1 97 ? 17.489 -5.956 -21.048 1.00 90.56 97 GLN A O 1
ATOM 759 N N . LYS A 1 98 ? 17.129 -4.161 -19.717 1.00 93.25 98 LYS A N 1
ATOM 760 C CA . LYS A 1 98 ? 17.059 -4.867 -18.441 1.00 93.25 98 LYS A CA 1
ATOM 761 C C . LYS A 1 98 ? 16.016 -4.245 -17.533 1.00 93.25 98 LYS A C 1
ATOM 763 O O . LYS A 1 98 ? 16.183 -3.103 -17.100 1.00 93.25 98 LYS A O 1
ATOM 768 N N . ILE A 1 99 ? 14.970 -5.004 -17.222 1.00 93.44 99 ILE A N 1
ATOM 769 C CA . ILE A 1 99 ? 14.043 -4.672 -16.146 1.00 93.44 99 ILE A CA 1
ATOM 770 C C . ILE A 1 99 ? 14.795 -4.760 -14.820 1.00 93.44 99 ILE A C 1
ATOM 772 O O . ILE A 1 99 ? 15.394 -5.781 -14.502 1.00 93.44 99 ILE A O 1
ATOM 776 N N . GLN A 1 100 ? 14.775 -3.672 -14.054 1.00 93.12 100 GLN A N 1
ATOM 777 C CA . GLN A 1 100 ? 15.487 -3.573 -12.780 1.00 93.12 100 GLN A CA 1
ATOM 778 C C . GLN A 1 100 ? 14.563 -3.788 -11.591 1.00 93.12 100 GLN A C 1
ATOM 780 O O . GLN A 1 100 ? 14.965 -4.325 -10.562 1.00 93.12 100 GLN A O 1
ATOM 785 N N . ARG A 1 101 ? 13.334 -3.274 -11.682 1.00 94.38 101 ARG A N 1
ATOM 786 C CA . ARG A 1 101 ? 12.391 -3.267 -10.566 1.00 94.38 101 ARG A CA 1
ATOM 787 C C . ARG A 1 101 ? 10.981 -3.403 -11.098 1.00 94.38 101 ARG A C 1
ATOM 789 O O . ARG A 1 101 ? 10.607 -2.694 -12.025 1.00 94.38 101 ARG A O 1
ATOM 796 N N . ILE A 1 102 ? 10.194 -4.246 -10.441 1.00 93.75 102 ILE A N 1
ATOM 797 C CA . ILE A 1 102 ? 8.740 -4.286 -10.579 1.00 93.75 102 ILE A CA 1
ATOM 798 C C . ILE A 1 102 ? 8.156 -4.177 -9.174 1.00 93.75 102 ILE A C 1
ATOM 800 O O . ILE A 1 102 ? 8.524 -4.932 -8.268 1.00 93.75 102 ILE A O 1
ATOM 804 N N . TYR A 1 103 ? 7.299 -3.184 -8.962 1.00 94.88 103 TYR A N 1
ATOM 805 C CA . TYR A 1 103 ? 6.809 -2.832 -7.635 1.00 94.88 103 TYR A CA 1
ATOM 806 C C . TYR A 1 103 ? 5.415 -2.218 -7.698 1.00 94.88 103 TYR A C 1
ATOM 808 O O . TYR A 1 103 ? 5.073 -1.502 -8.635 1.00 94.88 103 TYR A O 1
ATOM 816 N N . TRP A 1 104 ? 4.622 -2.435 -6.655 1.00 95.25 104 TRP A N 1
ATOM 817 C CA . TRP A 1 104 ? 3.450 -1.611 -6.397 1.00 95.25 104 TRP A CA 1
ATOM 818 C C . TRP A 1 104 ? 3.875 -0.258 -5.839 1.00 95.25 104 TRP A C 1
ATOM 820 O O . TRP A 1 104 ? 4.744 -0.174 -4.966 1.00 95.25 104 TRP A O 1
ATOM 830 N N . SER A 1 105 ? 3.235 0.805 -6.317 1.00 96.06 105 SER A N 1
ATOM 831 C CA . SER A 1 105 ? 3.424 2.159 -5.807 1.00 96.06 105 SER A CA 1
ATOM 832 C C . SER A 1 105 ? 2.210 2.578 -4.987 1.00 96.06 105 SER A C 1
ATOM 834 O O . SER A 1 105 ? 1.138 2.839 -5.527 1.00 96.06 105 SER A O 1
ATOM 836 N N . VAL A 1 106 ? 2.376 2.645 -3.668 1.00 96.62 106 VAL A N 1
ATOM 837 C CA . VAL A 1 106 ? 1.296 2.981 -2.737 1.00 96.62 106 VAL A CA 1
ATOM 838 C C . VAL A 1 106 ? 1.422 4.434 -2.299 1.00 96.62 106 VAL A C 1
ATOM 840 O O . VAL A 1 106 ? 2.449 4.854 -1.766 1.00 96.62 106 VAL A O 1
ATOM 843 N N . SER A 1 107 ? 0.368 5.219 -2.516 1.00 96.25 107 SER A N 1
ATOM 844 C CA . SER A 1 107 ? 0.318 6.604 -2.044 1.00 96.25 107 SER A CA 1
ATOM 845 C C . SER A 1 107 ? 0.209 6.659 -0.512 1.00 96.25 107 SER A C 1
ATOM 847 O O . SER A 1 107 ? -0.585 5.901 0.054 1.00 96.25 107 SER A O 1
ATOM 849 N N . PRO A 1 108 ? 0.903 7.593 0.169 1.00 96.38 108 PRO A N 1
ATOM 850 C CA . PRO A 1 108 ? 0.713 7.836 1.601 1.00 96.38 108 PRO A CA 1
ATOM 851 C C . PRO A 1 108 ? -0.755 8.093 1.972 1.00 96.38 108 PRO A C 1
ATOM 853 O O . PRO A 1 108 ? -1.205 7.663 3.029 1.00 96.38 108 PRO A O 1
ATOM 856 N N . ALA A 1 109 ? -1.539 8.703 1.074 1.00 96.00 109 ALA A N 1
ATOM 857 C CA . ALA A 1 109 ? -2.970 8.937 1.282 1.00 96.00 109 ALA A CA 1
ATOM 858 C C . ALA A 1 109 ? -3.777 7.636 1.433 1.00 96.00 109 ALA A C 1
ATOM 860 O O . ALA A 1 109 ? -4.699 7.574 2.243 1.00 96.00 109 ALA A O 1
ATOM 861 N N . VAL A 1 110 ? -3.408 6.578 0.701 1.00 95.81 110 VAL A N 1
ATOM 862 C CA . VAL A 1 110 ? -4.043 5.260 0.854 1.00 95.81 110 VAL A CA 1
ATOM 863 C C . VAL A 1 110 ? -3.733 4.698 2.237 1.00 95.81 110 VAL A C 1
ATOM 865 O O . VAL A 1 110 ? -4.632 4.208 2.910 1.00 95.81 110 VAL A O 1
ATOM 868 N N . ILE A 1 111 ? -2.489 4.838 2.704 1.00 96.31 111 ILE A N 1
ATOM 869 C CA . ILE A 1 111 ? -2.082 4.388 4.040 1.00 96.31 111 ILE A CA 1
ATOM 870 C C . ILE A 1 111 ? -2.822 5.150 5.146 1.00 96.31 111 ILE A C 1
ATOM 872 O O . ILE A 1 111 ? -3.271 4.533 6.111 1.00 96.31 111 ILE A O 1
ATOM 876 N N . ILE A 1 112 ? -3.005 6.464 4.991 1.00 96.00 112 ILE A N 1
ATOM 877 C CA . ILE A 1 112 ? -3.838 7.275 5.894 1.00 96.00 112 ILE A CA 1
ATOM 878 C C . ILE A 1 112 ? -5.270 6.726 5.924 1.00 96.00 112 ILE A C 1
ATOM 880 O O . ILE A 1 112 ? -5.808 6.502 7.004 1.00 96.00 112 ILE A O 1
ATOM 884 N N . GLY A 1 113 ? -5.842 6.401 4.761 1.00 94.94 113 GLY A N 1
ATOM 885 C CA . GLY A 1 113 ? -7.156 5.763 4.672 1.00 94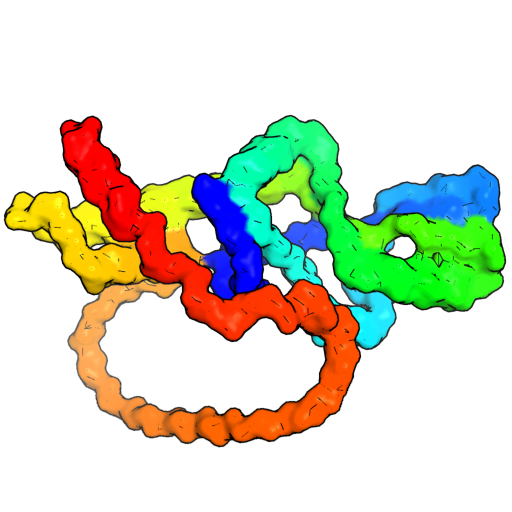.94 113 GLY A CA 1
ATOM 886 C C . GLY A 1 113 ? -7.236 4.433 5.431 1.00 94.94 113 GLY A C 1
ATOM 887 O O . GLY A 1 113 ? -8.200 4.205 6.158 1.00 94.94 113 GLY A O 1
ATOM 888 N N . ILE A 1 114 ? -6.209 3.579 5.341 1.00 94.06 114 ILE A N 1
ATOM 889 C CA . ILE A 1 114 ? -6.135 2.334 6.129 1.00 94.06 114 ILE A CA 1
ATOM 890 C C . ILE A 1 114 ? -6.120 2.648 7.632 1.00 94.06 114 ILE A C 1
ATOM 892 O O . ILE A 1 114 ? -6.830 2.002 8.402 1.00 94.06 114 ILE A O 1
ATOM 896 N N . LEU A 1 115 ? -5.317 3.623 8.068 1.00 94.62 115 LEU A N 1
ATOM 897 C CA . LEU A 1 115 ? -5.229 4.010 9.479 1.00 94.62 115 LEU A CA 1
ATOM 898 C C . LEU A 1 115 ? -6.559 4.546 10.011 1.00 94.62 115 LEU A C 1
ATOM 900 O O . LEU A 1 115 ? -6.931 4.228 11.139 1.00 94.62 115 LEU A O 1
ATOM 904 N N . ASP A 1 116 ? -7.289 5.318 9.214 1.00 95.31 116 ASP A N 1
ATOM 905 C CA . ASP A 1 116 ? -8.597 5.829 9.612 1.00 95.31 116 ASP A CA 1
ATOM 906 C C . ASP A 1 116 ? -9.635 4.706 9.702 1.00 95.31 116 ASP A C 1
ATOM 908 O O . ASP A 1 116 ? -10.384 4.659 10.673 1.00 95.31 116 ASP A O 1
ATOM 912 N N . GLN A 1 117 ? -9.602 3.725 8.795 1.00 92.25 117 GLN A N 1
ATOM 913 C CA . GLN A 1 117 ? -10.431 2.518 8.909 1.00 92.25 117 GLN A CA 1
ATOM 914 C C . GLN A 1 117 ? -10.105 1.709 10.171 1.00 92.25 117 GLN A C 1
ATOM 916 O O . GLN A 1 117 ? -11.011 1.231 10.846 1.00 92.25 117 GLN A O 1
ATOM 921 N N . VAL A 1 118 ? -8.826 1.602 10.546 1.00 89.69 118 VAL A N 1
ATOM 922 C CA . VAL A 1 118 ? -8.422 0.956 11.807 1.00 89.69 118 VAL A CA 1
ATOM 923 C C . VAL A 1 118 ? -8.977 1.709 13.021 1.00 89.69 118 VAL A C 1
ATOM 925 O O . VAL A 1 118 ? -9.453 1.074 13.961 1.00 89.69 118 VAL A O 1
ATOM 928 N N . LYS A 1 119 ? -8.947 3.049 13.017 1.00 90.44 119 LYS A N 1
ATOM 929 C CA . LYS A 1 119 ? -9.529 3.859 14.102 1.00 90.44 119 LYS A CA 1
ATOM 930 C C . LYS A 1 119 ? -11.045 3.696 14.174 1.00 90.44 119 LYS A C 1
ATOM 932 O O . LYS A 1 119 ? -11.569 3.537 15.272 1.00 90.44 119 LYS A O 1
ATOM 937 N N . THR A 1 120 ? -11.730 3.701 13.032 1.00 90.19 120 THR A N 1
ATOM 938 C CA . THR A 1 120 ? -13.179 3.476 12.960 1.00 90.19 120 THR A CA 1
ATOM 939 C C . THR A 1 120 ? -13.542 2.091 13.479 1.00 90.19 120 THR A C 1
ATOM 941 O O . THR A 1 120 ? -14.382 1.987 14.363 1.00 90.19 120 THR A O 1
ATOM 944 N N . ALA A 1 121 ? -12.843 1.043 13.038 1.00 86.81 121 ALA A N 1
ATOM 945 C CA . ALA A 1 121 ? -13.041 -0.316 13.535 1.00 86.81 121 ALA A CA 1
ATOM 946 C C . ALA A 1 121 ? -12.828 -0.415 15.055 1.00 86.81 121 ALA A C 1
ATOM 948 O O . ALA A 1 121 ? -13.584 -1.087 15.750 1.00 86.81 121 ALA A O 1
ATOM 949 N N . LEU A 1 122 ? -11.823 0.282 15.599 1.00 87.62 122 LEU A N 1
ATOM 950 C CA . LEU A 1 122 ? -11.595 0.329 17.045 1.00 87.62 122 LEU A CA 1
ATOM 951 C C . LEU A 1 122 ? -12.719 1.073 17.785 1.00 87.62 122 LEU A C 1
ATOM 953 O O . LEU A 1 122 ? -13.120 0.646 18.865 1.00 87.62 122 LEU A O 1
ATOM 957 N N . ALA A 1 123 ? -13.229 2.168 17.223 1.00 87.88 123 ALA A N 1
ATOM 958 C CA . ALA A 1 123 ? -14.352 2.900 17.800 1.00 87.88 123 ALA A CA 1
ATOM 959 C C . ALA A 1 123 ? -15.641 2.063 17.786 1.00 87.88 123 ALA A C 1
ATOM 961 O O . ALA A 1 123 ? -16.342 2.020 18.794 1.00 87.88 123 ALA A O 1
ATOM 962 N N . GLU A 1 124 ? -15.915 1.352 16.688 1.00 85.75 124 GLU A N 1
ATOM 963 C CA . GLU A 1 124 ? -17.032 0.407 16.579 1.00 85.75 124 GLU A CA 1
ATOM 964 C C . GLU A 1 124 ? -16.892 -0.737 17.586 1.00 85.75 124 GLU A C 1
ATOM 966 O O . GLU A 1 124 ? -17.842 -1.027 18.305 1.00 85.75 124 GLU A O 1
ATOM 971 N N . LEU A 1 125 ? -15.694 -1.321 17.718 1.00 84.88 125 LEU A N 1
ATOM 972 C CA . LEU A 1 125 ? -15.404 -2.355 18.715 1.00 84.88 125 LEU A CA 1
ATOM 973 C C . LEU A 1 125 ? -15.765 -1.891 20.129 1.00 84.88 125 LEU A C 1
ATOM 975 O O . LEU A 1 125 ? -16.445 -2.599 20.866 1.00 84.88 125 LEU A O 1
ATOM 979 N N . ILE A 1 126 ? -15.288 -0.706 20.518 1.00 84.94 126 ILE A N 1
ATOM 980 C CA . ILE A 1 126 ? -15.533 -0.149 21.852 1.00 84.94 126 ILE A CA 1
ATOM 981 C C . ILE A 1 126 ? -17.022 0.164 22.030 1.00 84.94 126 ILE A C 1
ATOM 983 O O . ILE A 1 126 ? -17.584 -0.145 23.078 1.00 84.94 126 ILE A O 1
ATOM 987 N N . GLY A 1 127 ? -17.670 0.733 21.011 1.00 84.56 127 GLY A N 1
ATOM 988 C CA . GLY A 1 127 ? -19.103 1.016 21.029 1.00 84.56 127 GLY A CA 1
ATOM 989 C C . GLY A 1 127 ? -19.947 -0.243 21.236 1.00 84.56 127 GLY A C 1
ATOM 990 O O . GLY A 1 127 ? -20.820 -0.251 22.100 1.00 84.56 127 GLY A O 1
ATOM 991 N N . GLU A 1 128 ? -19.641 -1.320 20.512 1.00 82.12 128 GLU A N 1
ATOM 992 C CA . GLU A 1 128 ? -20.322 -2.614 20.639 1.00 82.12 128 GLU A CA 1
ATOM 993 C C . GLU A 1 128 ? -20.063 -3.279 21.995 1.00 82.12 128 GLU A C 1
ATOM 995 O O . GLU A 1 128 ? -20.981 -3.829 22.601 1.00 82.12 128 GLU A O 1
ATOM 1000 N N . LEU A 1 129 ? -18.840 -3.184 22.529 1.00 83.50 129 LEU A N 1
ATOM 1001 C CA . LEU A 1 129 ? -18.539 -3.680 23.875 1.00 83.50 129 LEU A CA 1
ATOM 1002 C C . LEU A 1 129 ? -19.360 -2.947 24.942 1.00 83.50 129 LEU A C 1
ATOM 1004 O O . LEU A 1 129 ? -19.906 -3.593 25.835 1.00 83.50 129 LEU A O 1
ATOM 1008 N N . ILE A 1 130 ? -19.472 -1.620 24.849 1.00 83.62 130 ILE A N 1
ATOM 1009 C CA . ILE A 1 130 ? -20.264 -0.816 25.789 1.00 83.62 130 ILE A CA 1
ATOM 1010 C C . ILE A 1 130 ? -21.757 -1.127 25.638 1.00 83.62 130 ILE A C 1
ATOM 1012 O O . ILE A 1 130 ? -22.441 -1.312 26.639 1.00 83.62 130 ILE A O 1
ATOM 1016 N N . ALA A 1 131 ? -22.266 -1.222 24.407 1.00 83.00 131 ALA A N 1
ATOM 1017 C CA . ALA A 1 131 ? -23.673 -1.527 24.147 1.00 83.00 131 ALA A CA 1
ATOM 1018 C C . ALA A 1 131 ? -24.061 -2.947 24.591 1.00 83.00 131 ALA A C 1
ATOM 1020 O O . ALA A 1 131 ? -25.172 -3.170 25.073 1.00 83.00 131 ALA A O 1
ATOM 1021 N N . GLY A 1 132 ? -23.144 -3.904 24.434 1.00 79.62 132 GLY A N 1
ATOM 1022 C CA . GLY A 1 132 ? -23.348 -5.299 24.795 1.00 79.62 132 GLY A CA 1
ATOM 1023 C C . GLY A 1 132 ? -23.192 -5.590 26.285 1.00 79.62 132 GLY A C 1
ATOM 1024 O O . GLY A 1 132 ? -23.704 -6.614 26.730 1.00 79.62 132 GLY A O 1
ATOM 1025 N N . THR A 1 133 ? -22.520 -4.730 27.058 1.00 80.88 133 THR A N 1
ATOM 1026 C CA . THR A 1 133 ? -22.238 -4.961 28.484 1.00 80.88 133 THR A CA 1
ATOM 1027 C C . THR A 1 133 ? -23.314 -4.308 29.362 1.00 80.88 133 THR A C 1
ATOM 1029 O O . THR A 1 133 ? -23.429 -3.082 29.378 1.00 80.88 133 THR A O 1
ATOM 1032 N N . PRO A 1 134 ? -24.118 -5.087 30.113 1.00 78.62 134 PRO A N 1
ATOM 1033 C CA . PRO A 1 134 ? -25.118 -4.531 31.020 1.00 78.62 134 PRO A CA 1
ATOM 1034 C C . PRO A 1 134 ? -24.479 -3.638 32.087 1.00 78.62 134 PRO A C 1
ATOM 1036 O O . PRO A 1 134 ? -23.419 -3.962 32.607 1.00 78.62 134 PRO A O 1
ATOM 1039 N N . SER A 1 135 ? -25.170 -2.579 32.518 1.00 76.31 135 SER A N 1
ATOM 1040 C CA . SER A 1 135 ? -24.674 -1.655 33.559 1.00 76.31 135 SER A CA 1
ATOM 1041 C C . SER A 1 135 ? -24.416 -2.316 34.922 1.00 76.31 135 SER A C 1
ATOM 1043 O O . SER A 1 135 ? -23.816 -1.707 35.798 1.00 76.31 135 SER A O 1
ATOM 1045 N N . SER A 1 136 ? -24.904 -3.544 35.120 1.00 77.12 136 SER A N 1
ATOM 1046 C CA . SER A 1 136 ? -24.668 -4.373 36.306 1.00 77.12 136 SER A CA 1
ATOM 1047 C C . SER A 1 136 ? -23.409 -5.244 36.209 1.00 77.12 136 SER A C 1
ATOM 1049 O O . SER A 1 136 ? -23.185 -6.074 37.087 1.00 77.12 136 SER A O 1
ATOM 1051 N N . GLN A 1 137 ? -22.649 -5.138 35.118 1.00 73.44 137 GLN A N 1
ATOM 1052 C CA . GLN A 1 137 ? -21.493 -5.970 34.818 1.00 73.44 137 GLN A CA 1
ATOM 1053 C C . GLN A 1 137 ? -20.299 -5.087 34.435 1.00 73.44 137 GLN A C 1
ATOM 1055 O O . GLN A 1 137 ? -20.345 -4.369 33.445 1.00 73.44 137 GLN A O 1
ATOM 1060 N N . ASP A 1 138 ? -19.203 -5.189 35.188 1.00 72.31 138 ASP A N 1
ATOM 1061 C CA . ASP A 1 138 ? -18.009 -4.355 34.971 1.00 72.31 138 ASP A CA 1
ATOM 1062 C C . ASP A 1 138 ? -17.100 -4.867 33.839 1.00 72.31 138 ASP A C 1
ATOM 1064 O O . ASP A 1 138 ? -16.175 -4.182 33.406 1.00 72.31 138 ASP A O 1
ATOM 1068 N N . THR A 1 139 ? -17.294 -6.104 33.370 1.00 75.56 139 THR A N 1
ATOM 1069 C CA . THR A 1 139 ? -16.439 -6.720 32.342 1.00 75.56 139 THR A CA 1
ATOM 1070 C C . THR A 1 139 ? -17.270 -7.514 31.336 1.00 75.56 139 THR A C 1
ATOM 1072 O O . THR A 1 139 ? -18.021 -8.393 31.765 1.00 75.56 139 THR A O 1
ATOM 1075 N N . PRO A 1 140 ? -17.110 -7.279 30.019 1.00 75.94 140 PRO A N 1
ATOM 1076 C CA . PRO A 1 140 ? -17.796 -8.047 28.985 1.00 75.94 140 PRO A CA 1
ATOM 1077 C C . PRO A 1 140 ? -17.524 -9.551 29.113 1.00 75.94 140 PRO A C 1
ATOM 1079 O O . PRO A 1 140 ? -16.412 -9.979 29.429 1.00 75.94 140 PRO A O 1
ATOM 1082 N N . THR A 1 141 ? -18.531 -10.369 28.824 1.00 80.94 141 THR A N 1
ATOM 1083 C CA . THR A 1 141 ? -18.361 -11.817 28.649 1.00 80.94 141 THR A CA 1
ATOM 1084 C C . THR A 1 141 ? -17.535 -12.129 27.398 1.00 80.94 141 THR A C 1
ATOM 1086 O O . THR A 1 141 ? -17.412 -11.310 26.484 1.00 80.94 141 THR A O 1
ATOM 1089 N N . ALA A 1 142 ? -16.984 -13.345 27.331 1.00 80.81 142 ALA A N 1
ATOM 1090 C CA . ALA A 1 142 ? -16.218 -13.799 26.170 1.00 80.81 142 ALA A CA 1
ATOM 1091 C C . ALA A 1 142 ? -17.037 -13.746 24.866 1.00 80.81 142 ALA A C 1
ATOM 1093 O O . ALA A 1 142 ? -16.504 -13.342 23.835 1.00 80.81 142 ALA A O 1
ATOM 1094 N N . ASP A 1 143 ? -18.330 -14.077 24.927 1.00 77.69 143 ASP A N 1
ATOM 1095 C CA . ASP A 1 143 ? -19.221 -14.062 23.762 1.00 77.69 143 ASP A CA 1
ATOM 1096 C C . ASP A 1 143 ? -19.496 -12.632 23.273 1.00 77.69 143 ASP A C 1
ATOM 1098 O O . ASP A 1 143 ? -19.411 -12.360 22.075 1.00 77.69 143 ASP A O 1
ATOM 1102 N N . GLN A 1 144 ? -19.726 -11.686 24.194 1.00 76.19 144 GLN A N 1
ATOM 1103 C CA . GLN A 1 144 ? -19.867 -10.258 23.866 1.00 76.19 144 GLN A CA 1
ATOM 1104 C C . GLN A 1 144 ? -18.584 -9.698 23.238 1.00 76.19 144 GLN A C 1
ATOM 1106 O O . GLN A 1 144 ? -18.640 -8.957 22.256 1.00 76.19 144 GLN A O 1
ATOM 1111 N N . ALA A 1 145 ? -17.418 -10.090 23.757 1.00 77.31 145 ALA A N 1
ATOM 1112 C CA . ALA A 1 145 ? -16.136 -9.685 23.193 1.00 77.31 145 ALA A CA 1
ATOM 1113 C C . ALA A 1 145 ? -15.903 -10.271 21.792 1.00 77.31 145 ALA A C 1
ATOM 1115 O O . ALA A 1 145 ? -15.470 -9.552 20.891 1.00 77.31 145 ALA A O 1
ATOM 1116 N N . ALA A 1 146 ? -16.224 -11.549 21.582 1.00 75.44 146 ALA A N 1
ATOM 1117 C CA . ALA A 1 146 ? -16.113 -12.191 20.276 1.00 75.44 146 ALA A CA 1
ATOM 1118 C C . ALA A 1 146 ? -17.039 -11.536 19.238 1.00 75.44 146 ALA A C 1
ATOM 1120 O O . ALA A 1 146 ? -16.623 -11.288 18.104 1.00 75.44 146 ALA A O 1
ATOM 1121 N N . GLN A 1 147 ? -18.271 -11.198 19.631 1.00 74.81 147 GLN A N 1
ATOM 1122 C CA . GLN A 1 147 ? -19.220 -10.498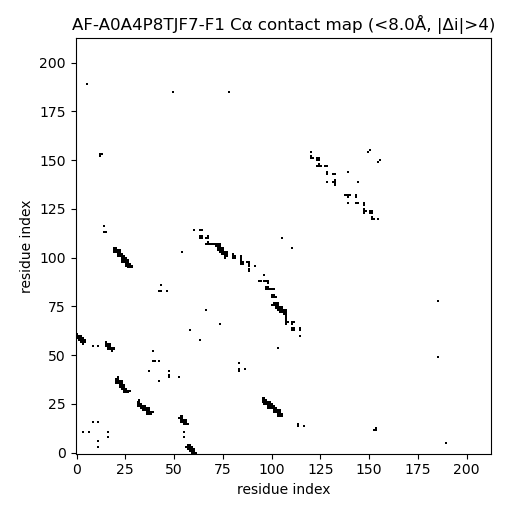 18.769 1.00 74.81 147 GLN A CA 1
ATOM 1123 C C . GLN A 1 147 ? -18.707 -9.110 18.367 1.00 74.81 147 GLN A C 1
ATOM 1125 O O . GLN A 1 147 ? -18.695 -8.789 17.179 1.00 74.81 147 GLN A O 1
ATOM 1130 N N . ALA A 1 148 ? -18.226 -8.316 19.324 1.00 71.81 148 ALA A N 1
ATOM 1131 C CA . ALA A 1 148 ? -17.716 -6.976 19.052 1.00 71.81 148 ALA A CA 1
ATOM 1132 C C . ALA A 1 148 ? -16.476 -7.001 18.130 1.00 71.81 148 ALA A C 1
ATOM 1134 O O . ALA A 1 148 ? -16.350 -6.178 17.222 1.00 71.81 148 ALA A O 1
ATOM 1135 N N . VAL A 1 149 ? -15.584 -7.986 18.303 1.00 77.31 149 VAL A N 1
ATOM 1136 C CA . VAL A 1 149 ? -14.418 -8.193 17.423 1.00 77.31 149 VAL A CA 1
ATOM 1137 C C . VAL A 1 149 ? -14.841 -8.527 15.996 1.00 77.31 149 VAL A C 1
ATOM 1139 O O . VAL A 1 149 ? -14.281 -7.967 15.053 1.00 77.31 149 VAL A O 1
ATOM 1142 N N . ASN A 1 150 ? -15.836 -9.400 15.825 1.00 73.06 150 ASN A N 1
ATOM 1143 C CA . ASN A 1 150 ? -16.348 -9.729 14.499 1.00 73.06 150 ASN A CA 1
ATOM 1144 C C . ASN A 1 150 ? -16.883 -8.480 13.792 1.00 73.06 150 ASN A C 1
ATOM 1146 O O . ASN A 1 150 ? -16.469 -8.221 12.666 1.00 73.06 150 ASN A O 1
ATOM 1150 N N . VAL A 1 151 ? -17.701 -7.663 14.468 1.00 74.50 151 VAL A N 1
ATOM 1151 C CA . VAL A 1 151 ? -18.237 -6.412 13.897 1.00 74.50 151 VAL A CA 1
ATOM 1152 C C . VAL A 1 151 ? -17.112 -5.485 13.427 1.00 74.50 151 VAL A C 1
ATOM 1154 O O . VAL A 1 151 ? -17.134 -5.026 12.286 1.00 74.50 151 VAL A O 1
ATOM 1157 N N . ALA A 1 152 ? -16.086 -5.284 14.255 1.00 73.19 152 ALA A N 1
ATOM 1158 C CA . ALA A 1 152 ? -14.963 -4.402 13.944 1.00 73.19 152 ALA A CA 1
ATOM 1159 C C . ALA A 1 152 ? -14.068 -4.901 12.791 1.00 73.19 152 ALA A C 1
ATOM 1161 O O . ALA A 1 152 ? -13.486 -4.101 12.057 1.00 73.19 152 ALA A O 1
ATOM 1162 N N . ILE A 1 153 ? -13.914 -6.219 12.625 1.00 69.44 153 ILE A N 1
ATOM 1163 C CA . ILE A 1 153 ? -13.033 -6.808 11.602 1.00 69.44 153 ILE A CA 1
ATOM 1164 C C . ILE A 1 153 ? -13.753 -6.981 10.264 1.00 69.44 153 ILE A C 1
ATOM 1166 O O . ILE A 1 153 ? -13.201 -6.623 9.220 1.00 69.44 153 ILE A O 1
ATOM 1170 N N . SER A 1 154 ? -14.969 -7.535 10.273 1.00 67.00 154 SER A N 1
ATOM 1171 C CA . SER A 1 154 ? -15.737 -7.773 9.045 1.00 67.00 154 SER A CA 1
ATOM 1172 C C . SER A 1 154 ? -16.437 -6.515 8.529 1.00 67.00 154 SER A C 1
ATOM 1174 O O . SER A 1 154 ? -16.957 -6.514 7.409 1.00 67.00 154 SER A O 1
ATOM 1176 N N . GLY A 1 155 ? -16.455 -5.455 9.342 1.00 54.81 155 GLY A N 1
ATOM 1177 C CA . GLY A 1 155 ? -17.336 -4.315 9.172 1.00 54.81 155 GLY A CA 1
ATOM 1178 C C . GLY A 1 155 ? -18.782 -4.698 9.482 1.00 54.81 155 GLY A C 1
ATOM 1179 O O . GLY A 1 155 ? -19.210 -5.847 9.313 1.00 54.81 155 GLY A O 1
ATOM 1180 N N . SER A 1 156 ? -19.564 -3.711 9.897 1.00 45.62 156 SER A N 1
ATOM 1181 C CA . SER A 1 156 ? -21.010 -3.815 10.071 1.00 45.62 156 SER A CA 1
ATOM 1182 C C . SER A 1 156 ? -21.725 -3.934 8.713 1.00 45.62 156 SER A C 1
ATOM 1184 O O . SER A 1 156 ? -22.473 -3.056 8.284 1.00 45.62 156 SER A O 1
ATOM 1186 N N . LYS A 1 157 ? -21.540 -5.045 7.985 1.00 43.12 157 LYS A N 1
ATOM 1187 C CA . LYS A 1 157 ? -22.435 -5.396 6.870 1.00 43.12 157 LYS A CA 1
ATOM 1188 C C . LYS A 1 157 ? -23.793 -5.817 7.431 1.00 43.12 157 LYS A C 1
ATOM 1190 O O . LYS A 1 157 ? -24.131 -6.992 7.504 1.00 43.12 157 LYS A O 1
ATOM 1195 N N . GLY A 1 158 ? -24.574 -4.802 7.789 1.00 37.06 158 GLY A N 1
ATOM 1196 C CA . GLY A 1 158 ? -25.959 -4.901 8.202 1.00 37.06 158 GLY A CA 1
ATOM 1197 C C . GLY A 1 158 ? -26.126 -4.919 9.713 1.00 37.06 158 GLY A C 1
ATOM 1198 O O . GLY A 1 158 ? -26.172 -5.982 10.322 1.00 37.06 158 GLY A O 1
ATOM 1199 N N . ALA A 1 159 ? -26.437 -3.754 10.280 1.00 33.44 159 ALA A N 1
ATOM 1200 C CA . ALA A 1 159 ? -27.465 -3.673 11.310 1.00 33.44 159 ALA A CA 1
ATOM 1201 C C . ALA A 1 159 ? -28.790 -4.204 10.720 1.00 33.44 159 ALA A C 1
ATOM 1203 O O . ALA A 1 159 ? -29.720 -3.457 10.421 1.00 33.44 159 ALA A O 1
ATOM 1204 N N . ARG A 1 160 ? -28.874 -5.513 10.463 1.00 30.22 160 ARG A N 1
ATOM 1205 C CA . ARG A 1 160 ? -30.153 -6.188 10.327 1.00 30.22 160 ARG A CA 1
ATOM 1206 C C . ARG A 1 160 ? -30.619 -6.383 11.752 1.00 30.22 160 ARG A C 1
ATOM 1208 O O . ARG A 1 160 ? -30.169 -7.283 12.449 1.00 30.22 160 ARG A O 1
ATOM 1215 N N . VAL A 1 161 ? -31.523 -5.505 12.172 1.00 34.50 161 VAL A N 1
ATOM 1216 C CA . VAL A 1 161 ? -32.507 -5.846 13.192 1.00 34.50 161 VAL A CA 1
ATOM 1217 C C . VAL A 1 161 ? -33.143 -7.152 12.720 1.00 34.50 161 VAL A C 1
ATOM 1219 O O . VAL A 1 161 ? -33.969 -7.164 11.806 1.00 34.50 161 VAL A O 1
ATOM 1222 N N . THR A 1 162 ? -32.665 -8.267 13.264 1.00 26.92 162 THR A N 1
ATOM 1223 C CA . THR A 1 162 ? -33.245 -9.586 13.053 1.00 26.92 162 THR A CA 1
ATOM 1224 C C . THR A 1 162 ? -34.593 -9.570 13.754 1.00 26.92 162 THR A C 1
ATOM 1226 O O . THR A 1 162 ? -34.706 -9.879 14.936 1.00 26.92 162 THR A O 1
ATOM 1229 N N . VAL A 1 163 ? -35.632 -9.151 13.032 1.00 32.91 163 VAL A N 1
ATOM 1230 C CA . VAL A 1 163 ? -37.007 -9.484 13.388 1.00 32.91 163 VAL A CA 1
ATOM 1231 C C . VAL A 1 163 ? -37.137 -10.978 13.139 1.00 32.91 163 VAL A C 1
ATOM 1233 O O . VAL A 1 163 ? -37.211 -11.425 11.995 1.00 32.91 163 VAL A O 1
ATOM 1236 N N . THR A 1 164 ? -37.096 -11.758 14.216 1.00 30.67 164 THR A N 1
ATOM 1237 C CA . THR A 1 164 ? -37.305 -13.202 14.189 1.00 30.67 164 THR A CA 1
ATOM 1238 C C . THR A 1 164 ? -38.669 -13.498 13.569 1.00 30.67 164 THR A C 1
ATOM 1240 O O . THR A 1 164 ? -39.702 -13.388 14.221 1.00 30.67 164 THR A O 1
ATOM 1243 N N . THR A 1 165 ? -38.681 -13.884 12.299 1.00 33.03 165 THR A N 1
ATOM 1244 C CA . THR A 1 165 ? -39.774 -14.660 11.713 1.00 33.03 165 THR A CA 1
ATOM 1245 C C . THR A 1 165 ? -39.178 -15.998 11.313 1.00 33.03 165 THR A C 1
ATOM 1247 O O . THR A 1 165 ? -38.275 -16.075 10.484 1.00 33.03 165 THR A O 1
ATOM 1250 N N . GLN A 1 166 ? -39.610 -17.041 12.023 1.00 32.91 166 GLN A N 1
ATOM 1251 C CA . GLN A 1 166 ? -39.199 -18.423 11.815 1.00 32.91 166 GLN A CA 1
ATOM 1252 C C . GLN A 1 166 ? -39.477 -18.847 10.373 1.00 32.91 166 GLN A C 1
ATOM 1254 O O . GLN A 1 166 ? -40.627 -18.829 9.939 1.00 32.91 166 GLN A O 1
ATOM 1259 N N . GLN A 1 167 ? -38.451 -19.336 9.678 1.00 30.20 167 GLN A N 1
ATOM 1260 C CA . GLN A 1 167 ? -38.658 -20.289 8.598 1.00 30.20 167 GLN A CA 1
ATOM 1261 C C . GLN A 1 167 ? -37.482 -21.269 8.533 1.00 30.20 167 GLN A C 1
ATOM 1263 O O . GLN A 1 167 ? -36.320 -20.888 8.431 1.00 30.20 167 GLN A O 1
ATOM 1268 N N . SER A 1 168 ? -37.831 -22.541 8.686 1.00 31.03 168 SER A N 1
ATOM 1269 C CA . SER A 1 168 ? -37.000 -23.743 8.658 1.00 31.03 168 SER A CA 1
ATOM 1270 C C . SER A 1 168 ? -36.497 -24.075 7.249 1.00 31.03 168 SER A C 1
ATOM 1272 O O . SER A 1 168 ? -37.264 -23.933 6.298 1.00 31.03 168 SER A O 1
ATOM 1274 N N . GLY A 1 169 ? -35.280 -24.619 7.123 1.00 30.95 169 GLY A N 1
ATOM 1275 C CA . GLY A 1 169 ? -34.824 -25.239 5.872 1.00 30.95 169 GLY A CA 1
ATOM 1276 C C . GLY A 1 169 ? -33.337 -25.605 5.825 1.00 30.95 169 GLY A C 1
ATOM 1277 O O . GLY A 1 169 ? -32.541 -24.824 5.330 1.00 30.95 169 GLY A O 1
ATOM 1278 N N . GLU A 1 170 ? -33.019 -26.783 6.366 1.00 28.80 170 GLU A N 1
ATOM 1279 C CA . GLU A 1 170 ? -32.041 -27.791 5.901 1.00 28.80 170 GLU A CA 1
ATOM 1280 C C . GLU A 1 170 ? -30.638 -27.400 5.376 1.00 28.80 170 GLU A C 1
ATOM 1282 O O . GLU A 1 170 ? -30.453 -26.803 4.318 1.00 28.80 170 GLU A O 1
ATOM 1287 N N . SER A 1 171 ? -29.628 -27.891 6.103 1.00 32.47 171 SER A N 1
ATOM 1288 C CA . SER A 1 171 ? -28.205 -27.919 5.756 1.00 32.47 171 SER A CA 1
ATOM 1289 C C . SER A 1 171 ? -27.871 -29.066 4.794 1.00 32.47 171 SER A C 1
ATOM 1291 O O . SER A 1 171 ? -28.303 -30.193 5.019 1.00 32.47 171 SER A O 1
ATOM 1293 N N . SER A 1 172 ? -26.982 -28.833 3.822 1.00 30.72 172 SER A N 1
ATOM 1294 C CA . SER A 1 172 ? -26.225 -29.912 3.174 1.00 30.72 172 SER A CA 1
ATOM 1295 C C . SER A 1 172 ? -24.764 -29.503 2.998 1.00 30.72 172 SER A C 1
ATOM 1297 O O . SER A 1 172 ? -24.452 -28.502 2.357 1.00 30.72 172 SER A O 1
ATOM 1299 N N . SER A 1 173 ? -23.874 -30.284 3.605 1.00 30.33 173 SER A N 1
ATOM 1300 C CA . SER A 1 173 ? -22.422 -30.193 3.497 1.00 30.33 173 SER A CA 1
ATOM 1301 C C . SER A 1 173 ? -21.928 -30.973 2.277 1.00 30.33 173 SER A C 1
ATOM 1303 O O . SER A 1 173 ? -22.405 -32.069 1.994 1.00 30.33 173 SER A O 1
ATOM 1305 N N . LEU A 1 174 ? -20.932 -30.433 1.577 1.00 28.84 174 LEU A N 1
ATOM 1306 C CA . LEU A 1 174 ? -20.103 -31.188 0.641 1.00 28.84 174 LEU A CA 1
ATOM 1307 C C . LEU A 1 174 ? -18.656 -31.079 1.113 1.00 28.84 174 LEU A C 1
ATOM 1309 O O . LEU A 1 174 ? -18.084 -29.993 1.172 1.00 28.84 174 LEU A O 1
ATOM 1313 N N . ALA A 1 175 ? -18.107 -32.223 1.508 1.00 31.64 175 ALA A N 1
ATOM 1314 C CA . ALA A 1 175 ? -16.693 -32.408 1.772 1.00 31.64 175 ALA A CA 1
ATOM 1315 C C . ALA A 1 175 ? -16.005 -32.789 0.456 1.00 31.64 175 ALA A C 1
ATOM 1317 O O . ALA A 1 175 ? -16.365 -33.798 -0.150 1.00 31.64 175 ALA A O 1
ATOM 1318 N N . THR A 1 176 ? -15.007 -32.011 0.045 1.00 28.20 176 THR A N 1
ATOM 1319 C CA . THR A 1 176 ? -14.081 -32.382 -1.031 1.00 28.20 176 THR A CA 1
ATOM 1320 C C . THR A 1 176 ? -12.729 -32.713 -0.404 1.00 28.20 176 THR A C 1
ATOM 1322 O O . THR A 1 176 ? -12.165 -31.921 0.349 1.00 28.20 176 THR A O 1
ATOM 1325 N N . GLN A 1 177 ? -12.264 -33.933 -0.670 1.00 32.09 177 GLN A N 1
ATOM 1326 C CA . GLN A 1 177 ? -10.972 -34.503 -0.278 1.00 32.09 177 GLN A CA 1
ATOM 1327 C C . GLN A 1 177 ? -9.868 -34.003 -1.244 1.00 32.09 177 GLN A C 1
ATOM 1329 O O . GLN A 1 177 ? -10.203 -33.645 -2.373 1.00 32.09 177 GLN A O 1
ATOM 1334 N N . PRO A 1 178 ? -8.587 -33.906 -0.825 1.00 35.09 178 PRO A N 1
ATOM 1335 C CA . PRO A 1 178 ? -7.589 -33.104 -1.525 1.00 35.09 178 PRO A CA 1
ATOM 1336 C C . PRO A 1 178 ? -6.976 -33.857 -2.708 1.00 35.09 178 PRO A C 1
ATOM 1338 O O . PRO A 1 178 ? -6.765 -35.066 -2.637 1.00 35.09 178 PRO A O 1
ATOM 1341 N N . GLU A 1 179 ? -6.661 -33.116 -3.768 1.00 28.75 179 GLU A N 1
ATOM 1342 C CA . GLU A 1 179 ? -5.896 -33.588 -4.922 1.00 28.75 179 GLU A CA 1
ATOM 1343 C C . GLU A 1 179 ? -4.448 -33.066 -4.838 1.00 28.75 179 GLU A C 1
ATOM 1345 O O . GLU A 1 179 ? -4.194 -31.954 -4.363 1.00 28.75 179 GLU A O 1
ATOM 1350 N N . ASP A 1 180 ? -3.498 -33.911 -5.238 1.00 35.75 180 ASP A N 1
ATOM 1351 C CA . ASP A 1 180 ? -2.057 -33.744 -5.056 1.00 35.75 180 ASP A CA 1
ATOM 1352 C C . ASP A 1 180 ? -1.413 -32.710 -6.012 1.00 35.75 180 ASP A C 1
ATOM 1354 O O . ASP A 1 180 ? -1.414 -32.855 -7.226 1.00 35.75 180 ASP A O 1
ATOM 1358 N N . THR A 1 181 ? -0.789 -31.704 -5.391 1.00 47.22 181 THR A N 1
ATOM 1359 C CA . THR A 1 181 ? 0.419 -30.905 -5.719 1.00 47.22 181 THR A CA 1
ATOM 1360 C C . THR A 1 181 ? 0.935 -30.711 -7.165 1.00 47.22 181 THR A C 1
ATOM 1362 O O . THR A 1 181 ? 1.559 -31.599 -7.740 1.00 47.22 181 THR A O 1
ATOM 1365 N N . GLU A 1 182 ? 0.988 -29.436 -7.585 1.00 39.31 182 GLU A N 1
ATOM 1366 C CA . GLU A 1 182 ? 2.090 -28.855 -8.381 1.00 39.31 182 GLU A CA 1
ATOM 1367 C C . GLU A 1 182 ? 2.901 -27.833 -7.542 1.00 39.31 182 GLU A C 1
ATOM 1369 O O . GLU A 1 182 ? 2.373 -27.234 -6.598 1.00 39.31 182 GLU A O 1
ATOM 1374 N N . PRO A 1 183 ? 4.212 -27.641 -7.807 1.00 40.78 183 PRO A N 1
ATOM 1375 C CA . PRO A 1 183 ? 5.085 -26.822 -6.970 1.00 40.78 183 PRO A CA 1
ATOM 1376 C C . PRO A 1 183 ? 4.888 -25.318 -7.223 1.00 40.78 183 PRO A C 1
ATOM 1378 O O . PRO A 1 183 ? 5.594 -24.702 -8.018 1.00 40.78 183 PRO A O 1
ATOM 1381 N N . THR A 1 184 ? 3.983 -24.709 -6.459 1.00 52.25 184 THR A N 1
ATOM 1382 C CA . THR A 1 184 ? 3.733 -23.261 -6.409 1.00 52.25 184 THR A CA 1
ATOM 1383 C C . THR A 1 184 ? 4.989 -22.521 -5.929 1.00 52.25 184 THR A C 1
ATOM 1385 O O . THR A 1 184 ? 5.378 -22.613 -4.758 1.00 52.25 184 THR A O 1
ATOM 1388 N N . TRP A 1 185 ? 5.647 -21.762 -6.808 1.00 53.75 185 TRP A N 1
ATOM 1389 C CA . TRP A 1 185 ? 6.802 -20.920 -6.453 1.00 53.75 185 TRP A CA 1
ATOM 1390 C C . TRP A 1 185 ? 6.435 -19.869 -5.386 1.00 53.75 185 TRP A C 1
ATOM 1392 O O . TRP A 1 185 ? 7.281 -19.486 -4.576 1.00 53.75 185 TRP A O 1
ATOM 1402 N N . TRP A 1 186 ? 5.148 -19.515 -5.309 1.00 47.00 186 TRP A N 1
ATOM 1403 C CA . TRP A 1 186 ? 4.540 -18.670 -4.282 1.00 47.00 186 TRP A CA 1
ATOM 1404 C C . TRP A 1 186 ? 4.555 -19.277 -2.864 1.00 47.00 186 TRP A C 1
ATOM 1406 O O . TRP A 1 186 ? 4.612 -18.550 -1.871 1.00 47.00 186 TRP A O 1
ATOM 1416 N N . THR A 1 187 ? 4.555 -20.611 -2.715 1.00 54.09 187 THR A N 1
ATOM 1417 C CA . THR A 1 187 ? 4.448 -21.259 -1.388 1.00 54.09 187 THR A CA 1
ATOM 1418 C C . THR A 1 187 ? 5.787 -21.639 -0.756 1.00 54.09 187 THR A C 1
ATOM 1420 O O . THR A 1 187 ? 5.833 -21.916 0.447 1.00 54.09 187 THR A O 1
ATOM 1423 N N . ARG A 1 188 ? 6.907 -21.597 -1.498 1.00 43.69 188 ARG A N 1
ATOM 1424 C CA . ARG A 1 188 ? 8.237 -21.958 -0.959 1.00 43.69 188 ARG A CA 1
ATOM 1425 C C . ARG A 1 188 ? 8.723 -21.038 0.170 1.00 43.69 188 ARG A C 1
ATOM 1427 O O . ARG A 1 188 ? 9.505 -21.488 0.998 1.00 43.69 188 ARG A O 1
ATOM 1434 N N . GLY A 1 189 ? 8.218 -19.806 0.267 1.00 46.41 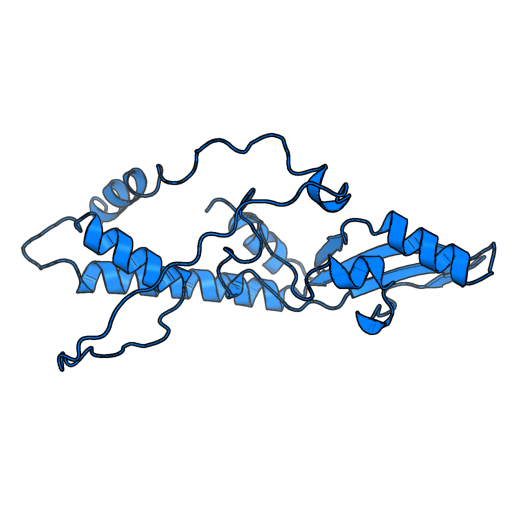189 GLY A N 1
ATOM 1435 C CA . GLY A 1 189 ? 8.510 -18.895 1.385 1.00 46.41 189 GLY A CA 1
ATOM 1436 C C . GLY A 1 189 ? 7.608 -19.053 2.618 1.00 46.41 189 GLY A C 1
ATOM 1437 O O . GLY A 1 189 ? 7.858 -18.400 3.626 1.00 46.41 189 GLY A O 1
ATOM 1438 N N . ARG A 1 190 ? 6.554 -19.885 2.559 1.00 50.03 190 ARG A N 1
ATOM 1439 C CA . ARG A 1 190 ? 5.488 -19.945 3.584 1.00 50.03 190 ARG A CA 1
ATOM 1440 C C . ARG A 1 190 ? 5.472 -21.221 4.433 1.00 50.03 190 ARG A C 1
ATOM 1442 O O . ARG A 1 190 ? 4.778 -21.263 5.443 1.00 50.03 190 ARG A O 1
ATOM 1449 N N . LYS A 1 191 ? 6.230 -22.264 4.078 1.00 42.69 191 LYS A N 1
ATOM 1450 C CA . LYS A 1 191 ? 6.115 -23.597 4.709 1.00 42.69 191 LYS A CA 1
ATOM 1451 C C . LYS A 1 191 ? 7.063 -23.862 5.891 1.00 42.69 191 LYS A C 1
ATOM 1453 O O . LYS A 1 191 ? 7.529 -24.983 6.058 1.00 42.69 191 LYS A O 1
ATOM 1458 N N . ILE A 1 192 ? 7.300 -22.873 6.754 1.00 41.53 192 ILE A N 1
ATOM 1459 C CA . ILE A 1 192 ? 7.818 -23.119 8.113 1.00 41.53 192 ILE A CA 1
ATOM 1460 C C . ILE A 1 192 ? 7.002 -22.261 9.083 1.00 41.53 192 ILE A C 1
ATOM 1462 O O . ILE A 1 192 ? 7.269 -21.074 9.237 1.00 41.53 192 ILE A O 1
ATOM 1466 N N . GLY A 1 193 ? 5.985 -22.862 9.709 1.00 33.19 193 GLY A N 1
ATOM 1467 C CA . GLY A 1 193 ? 5.214 -22.205 10.773 1.00 33.19 193 GLY A CA 1
ATOM 1468 C C . GLY A 1 193 ? 3.704 -22.443 10.790 1.00 33.19 193 GLY A C 1
ATOM 1469 O O . GLY A 1 193 ? 2.993 -21.653 11.397 1.00 33.19 193 GLY A O 1
ATOM 1470 N N . ALA A 1 194 ? 3.182 -23.500 10.161 1.00 40.62 194 ALA A N 1
ATOM 1471 C CA . ALA A 1 194 ? 1.798 -23.921 10.387 1.00 40.62 194 ALA A CA 1
ATOM 1472 C C . ALA A 1 194 ? 1.710 -24.741 11.686 1.00 40.62 194 ALA A C 1
ATOM 1474 O O . ALA A 1 194 ? 1.747 -25.968 11.662 1.00 40.62 194 ALA A O 1
ATOM 1475 N N . ALA A 1 195 ? 1.647 -24.053 12.826 1.00 33.44 195 ALA A N 1
ATOM 1476 C CA . ALA A 1 195 ? 1.177 -24.612 14.092 1.00 33.44 195 ALA A CA 1
ATOM 1477 C C . ALA A 1 195 ? 0.735 -23.474 15.031 1.00 33.44 195 ALA A C 1
ATOM 1479 O O . ALA A 1 195 ? 1.563 -22.780 15.610 1.00 33.44 195 ALA A O 1
ATOM 1480 N N . VAL A 1 196 ? -0.585 -23.284 15.131 1.00 44.59 196 VAL A N 1
ATOM 1481 C CA . VAL A 1 196 ? -1.343 -22.726 16.270 1.00 44.59 196 VAL A CA 1
ATOM 1482 C C . VAL A 1 196 ? -0.573 -21.759 17.188 1.00 44.59 196 VAL A C 1
ATOM 1484 O O . VAL A 1 196 ? -0.138 -22.162 18.258 1.00 44.59 196 VAL A O 1
ATOM 1487 N N . VAL A 1 197 ? -0.483 -20.466 16.847 1.00 38.78 197 VAL A N 1
ATOM 1488 C CA . VAL A 1 197 ? -0.308 -19.382 17.840 1.00 38.78 197 VAL A CA 1
ATOM 1489 C C . VAL A 1 197 ? -0.900 -18.082 17.286 1.00 38.78 197 VAL A C 1
ATOM 1491 O O . VAL A 1 197 ? -0.428 -17.568 16.277 1.00 38.78 197 VAL A O 1
ATOM 1494 N N . GLY A 1 198 ? -1.891 -17.503 17.974 1.00 31.81 198 GLY A N 1
ATOM 1495 C CA . GLY A 1 198 ? -2.314 -16.130 17.679 1.00 31.81 198 GLY A CA 1
ATOM 1496 C C . GLY A 1 198 ? -3.601 -15.615 18.320 1.00 31.81 198 GLY A C 1
ATOM 1497 O O . GLY A 1 198 ? -3.839 -14.418 18.250 1.00 31.81 198 GLY A O 1
ATOM 1498 N N . LEU A 1 199 ? -4.408 -16.459 18.973 1.00 34.78 199 LEU A N 1
ATOM 1499 C CA . LEU A 1 199 ? -5.679 -16.053 19.602 1.00 34.78 199 LEU A CA 1
ATOM 1500 C C . LEU A 1 199 ? -5.561 -15.726 21.111 1.00 34.78 199 LEU A C 1
ATOM 1502 O O . LEU A 1 199 ? -6.565 -15.648 21.805 1.00 34.78 199 LEU A O 1
ATOM 1506 N N . SER A 1 200 ? -4.353 -15.520 21.654 1.00 37.25 200 SER A N 1
ATOM 1507 C CA . SER A 1 200 ? -4.132 -15.532 23.116 1.00 37.25 200 SER A CA 1
ATOM 1508 C C . SER A 1 200 ? -3.634 -14.239 23.786 1.00 37.25 200 SER A C 1
ATOM 1510 O O . SER A 1 200 ? -3.311 -14.278 24.967 1.00 37.25 200 SER A O 1
ATOM 1512 N N . THR A 1 201 ? -3.592 -13.067 23.137 1.00 40.16 201 THR A N 1
ATOM 1513 C CA . THR A 1 201 ? -3.151 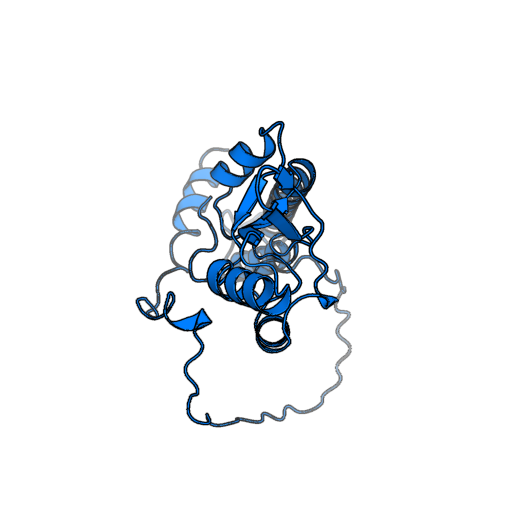-11.816 23.823 1.00 40.16 201 THR A CA 1
ATOM 1514 C C . THR A 1 201 ? -3.962 -10.569 23.475 1.00 40.16 201 THR A C 1
ATOM 1516 O O . THR A 1 201 ? -3.410 -9.491 23.278 1.00 40.16 201 THR A O 1
ATOM 1519 N N . ILE A 1 202 ? -5.291 -10.682 23.439 1.00 39.97 202 ILE A N 1
ATOM 1520 C CA . ILE A 1 202 ? -6.158 -9.489 23.497 1.00 39.97 202 ILE A CA 1
ATOM 1521 C C . ILE A 1 202 ? -6.940 -9.419 24.819 1.00 39.97 202 ILE A C 1
ATOM 1523 O O . ILE A 1 202 ? -7.200 -8.328 25.310 1.00 39.97 202 ILE A O 1
ATOM 1527 N N . ILE A 1 203 ? -7.167 -10.541 25.509 1.00 35.59 203 ILE A N 1
ATOM 1528 C CA . ILE A 1 203 ? -7.905 -10.535 26.787 1.00 35.59 203 ILE A CA 1
ATOM 1529 C C . ILE A 1 203 ? -7.071 -9.927 27.937 1.00 35.59 203 ILE A C 1
ATOM 1531 O O . ILE A 1 203 ? -7.602 -9.197 28.767 1.00 35.59 203 ILE A O 1
ATOM 1535 N N . GLY A 1 204 ? -5.746 -10.123 27.953 1.00 30.45 204 GLY A N 1
ATOM 1536 C CA . GLY A 1 204 ? -4.883 -9.602 29.026 1.00 30.45 204 GLY A CA 1
ATOM 1537 C C . GLY A 1 204 ? -4.632 -8.087 28.999 1.00 30.45 204 GLY A C 1
ATOM 1538 O O . GLY A 1 204 ? -4.280 -7.516 30.025 1.00 30.45 204 GLY A O 1
ATOM 1539 N N . ALA A 1 205 ? -4.816 -7.421 27.853 1.00 31.77 205 ALA A N 1
ATOM 1540 C CA . ALA A 1 205 ? -4.591 -5.976 27.734 1.00 31.77 205 ALA A CA 1
ATOM 1541 C C . ALA A 1 205 ? -5.858 -5.145 28.011 1.00 31.77 205 ALA A C 1
ATOM 1543 O O . ALA A 1 205 ? -5.751 -3.979 28.381 1.00 31.77 205 ALA A O 1
ATOM 1544 N N . ILE A 1 206 ? -7.051 -5.739 27.880 1.00 37.41 206 ILE A N 1
ATOM 1545 C CA . ILE A 1 206 ? -8.327 -5.036 28.091 1.00 37.41 206 ILE A CA 1
ATOM 1546 C C . ILE A 1 206 ? -8.618 -4.852 29.589 1.00 37.41 206 ILE A C 1
ATOM 1548 O O . ILE A 1 206 ? -9.091 -3.790 29.988 1.00 37.41 206 ILE A O 1
ATOM 1552 N N . ALA A 1 207 ? -8.217 -5.805 30.439 1.00 33.97 207 ALA A N 1
ATOM 1553 C CA . ALA A 1 207 ? -8.337 -5.660 31.892 1.00 33.97 207 ALA A CA 1
ATOM 1554 C C . ALA A 1 207 ? -7.504 -4.488 32.458 1.00 33.97 207 ALA A C 1
ATOM 1556 O O .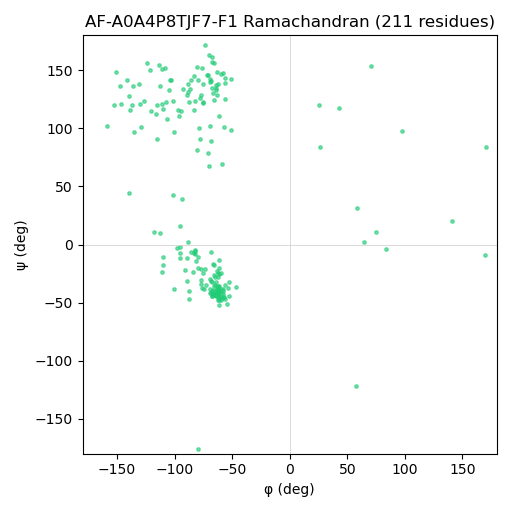 ALA A 1 207 ? -7.850 -3.938 33.496 1.00 33.97 207 ALA A O 1
ATOM 1557 N N . ALA A 1 208 ? -6.434 -4.064 31.775 1.00 32.00 208 ALA A N 1
ATOM 1558 C CA . ALA A 1 208 ? -5.591 -2.961 32.238 1.00 32.00 208 ALA A CA 1
ATOM 1559 C C . ALA A 1 208 ? -6.120 -1.569 31.846 1.00 32.00 208 ALA A C 1
ATOM 1561 O O . ALA A 1 208 ? -5.793 -0.595 32.516 1.00 32.00 208 ALA A O 1
ATOM 1562 N N . VAL A 1 209 ? -6.929 -1.457 30.784 1.00 39.41 209 VAL A N 1
ATOM 1563 C CA . VAL A 1 209 ? -7.444 -0.159 30.305 1.00 39.41 209 VAL A CA 1
ATOM 1564 C C . VAL A 1 209 ? -8.766 0.211 30.981 1.00 39.41 209 VAL A C 1
ATOM 1566 O O . VAL A 1 209 ? -8.995 1.386 31.241 1.00 39.41 209 VAL A O 1
ATOM 1569 N N . VAL A 1 210 ? -9.596 -0.771 31.348 1.00 37.12 210 VAL A N 1
ATOM 1570 C CA . VAL A 1 210 ? -10.855 -0.520 32.079 1.00 37.12 210 VAL A CA 1
ATOM 1571 C C . VAL A 1 210 ? -10.614 -0.180 33.558 1.00 37.12 210 VAL A C 1
ATOM 1573 O O . VAL A 1 210 ? -11.409 0.527 34.155 1.00 37.12 210 VAL A O 1
ATOM 1576 N N . VAL A 1 211 ? -9.490 -0.600 34.150 1.00 36.28 211 VAL A N 1
ATOM 1577 C CA . VAL A 1 211 ? -9.137 -0.267 35.550 1.00 36.28 211 VAL A CA 1
ATOM 1578 C C . VAL A 1 211 ? -8.486 1.127 35.683 1.00 36.28 211 VAL A C 1
ATOM 1580 O O . VAL A 1 211 ? -8.237 1.592 36.793 1.00 36.28 211 VAL A O 1
ATOM 1583 N N . LEU A 1 212 ? -8.205 1.813 34.568 1.00 34.94 212 LEU A N 1
ATOM 1584 C CA . LEU A 1 212 ? -7.487 3.098 34.536 1.00 34.94 212 LEU A CA 1
ATOM 1585 C C . LEU A 1 212 ? -8.338 4.301 34.081 1.00 34.94 212 LEU A C 1
ATOM 1587 O O . LEU A 1 212 ? -7.783 5.384 33.883 1.00 34.94 212 LEU A O 1
ATOM 1591 N N . LEU A 1 213 ? -9.657 4.131 33.950 1.00 37.56 213 LEU A N 1
ATOM 1592 C CA . LEU A 1 213 ? -10.645 5.199 33.739 1.00 37.56 213 LEU A CA 1
ATOM 1593 C C . LEU A 1 213 ? -11.676 5.180 34.868 1.00 37.56 213 LEU A C 1
ATOM 1595 O O . LEU A 1 213 ? -12.073 6.287 35.292 1.00 37.56 213 LEU A O 1
#